Protein AF-A0A1E4HTA5-F1 (afdb_monomer_lite)

Structure (mmCIF, N/CA/C/O backbone):
data_AF-A0A1E4HTA5-F1
#
_entry.id   AF-A0A1E4HTA5-F1
#
loop_
_atom_site.group_PDB
_atom_site.id
_atom_site.type_symbol
_atom_site.label_atom_id
_atom_site.label_alt_id
_atom_site.label_comp_id
_atom_site.label_asym_id
_atom_site.label_entity_id
_atom_site.label_seq_id
_atom_site.pdbx_PDB_ins_code
_atom_site.Cartn_x
_atom_site.Cartn_y
_atom_site.Cartn_z
_atom_site.occupancy
_atom_site.B_iso_or_equiv
_atom_site.auth_seq_id
_atom_site.auth_comp_id
_atom_site.auth_asym_id
_atom_site.auth_atom_id
_atom_site.pdbx_PDB_model_num
ATOM 1 N N . MET A 1 1 ? -15.787 -25.562 -6.825 1.00 80.25 1 MET A N 1
ATOM 2 C CA . MET A 1 1 ? -17.020 -24.921 -6.310 1.00 80.25 1 MET A CA 1
ATOM 3 C C . MET A 1 1 ? -17.584 -24.027 -7.413 1.00 80.25 1 MET A C 1
ATOM 5 O O . MET A 1 1 ? -16.787 -23.612 -8.243 1.00 80.25 1 MET A O 1
ATOM 9 N N . THR A 1 2 ? -18.896 -23.784 -7.500 1.00 85.62 2 THR A N 1
ATOM 10 C CA . THR A 1 2 ? -19.465 -22.960 -8.596 1.00 85.62 2 THR A CA 1
ATOM 11 C C . THR A 1 2 ? -19.424 -21.461 -8.269 1.00 85.62 2 THR A C 1
ATOM 13 O O . THR A 1 2 ? -19.303 -21.096 -7.103 1.00 85.62 2 THR A O 1
ATOM 16 N N . GLU A 1 3 ? -19.557 -20.577 -9.263 1.00 84.88 3 GLU A N 1
ATOM 17 C CA . GLU A 1 3 ? -19.601 -19.114 -9.049 1.00 84.88 3 GLU A CA 1
ATOM 18 C C . GLU A 1 3 ? -20.763 -18.675 -8.139 1.00 84.88 3 GLU A C 1
ATOM 20 O O . GLU A 1 3 ? -20.620 -17.781 -7.299 1.00 84.88 3 GLU A O 1
ATOM 25 N N . GLN A 1 4 ? -21.909 -19.354 -8.248 1.00 85.38 4 GLN A N 1
ATOM 26 C CA . GLN A 1 4 ? -23.064 -19.129 -7.375 1.00 85.38 4 GLN A CA 1
ATOM 27 C C . GLN A 1 4 ? -22.728 -19.449 -5.915 1.00 85.38 4 GLN A C 1
ATOM 29 O O . GLN A 1 4 ? -23.078 -18.685 -5.016 1.00 85.38 4 GLN A O 1
ATOM 34 N N . ASP A 1 5 ? -21.987 -20.536 -5.672 1.00 87.00 5 ASP A N 1
ATOM 35 C CA . ASP A 1 5 ? -21.520 -20.871 -4.327 1.00 87.00 5 ASP A CA 1
ATOM 36 C C . ASP A 1 5 ? -20.570 -19.804 -3.778 1.00 87.00 5 ASP A C 1
ATOM 38 O O . ASP A 1 5 ? -20.654 -19.466 -2.600 1.00 87.00 5 ASP A O 1
ATOM 42 N N . VAL A 1 6 ? -19.659 -19.276 -4.606 1.00 86.56 6 VAL A N 1
ATOM 43 C CA . VAL A 1 6 ? -18.712 -18.221 -4.194 1.00 86.56 6 VAL A CA 1
ATOM 44 C C . VAL A 1 6 ? -19.465 -16.952 -3.794 1.00 86.56 6 VAL A C 1
ATOM 46 O O . VAL A 1 6 ? -19.130 -16.327 -2.789 1.00 86.56 6 VAL A O 1
ATOM 49 N N . THR A 1 7 ? -20.517 -16.608 -4.537 1.00 87.38 7 THR A N 1
ATOM 50 C CA . THR A 1 7 ? -21.375 -15.457 -4.230 1.00 87.38 7 THR A CA 1
ATOM 51 C C . THR A 1 7 ? -22.107 -15.654 -2.904 1.00 87.38 7 THR A C 1
ATOM 53 O O . THR A 1 7 ? -22.028 -14.792 -2.034 1.00 87.38 7 THR A O 1
ATOM 56 N N . ALA A 1 8 ? -22.703 -16.829 -2.681 1.00 87.38 8 ALA A N 1
ATOM 57 C CA . ALA A 1 8 ? -23.347 -17.156 -1.408 1.00 87.38 8 ALA A CA 1
ATOM 58 C C . ALA A 1 8 ? -22.361 -17.136 -0.221 1.00 87.38 8 ALA A C 1
ATOM 60 O O . ALA A 1 8 ? -22.684 -16.632 0.852 1.00 87.38 8 ALA A O 1
ATOM 61 N N . LEU A 1 9 ? -21.133 -17.636 -0.412 1.00 88.75 9 LEU A N 1
ATOM 62 C CA . LEU A 1 9 ? -20.062 -17.544 0.589 1.00 88.75 9 LEU A CA 1
ATOM 63 C C . LEU A 1 9 ? -19.756 -16.095 0.962 1.00 88.75 9 LEU A C 1
ATOM 65 O O . LEU A 1 9 ? -19.517 -15.805 2.133 1.00 88.75 9 LEU A O 1
ATOM 69 N N . ARG A 1 10 ? -19.713 -15.203 -0.031 1.00 88.12 10 ARG A N 1
ATOM 70 C CA . ARG A 1 10 ? -19.429 -13.783 0.180 1.00 88.12 10 ARG A CA 1
ATOM 71 C C . ARG A 1 10 ? -20.502 -13.148 1.057 1.00 88.12 10 ARG A C 1
ATOM 73 O O . ARG A 1 10 ? -20.153 -12.490 2.032 1.00 88.12 10 ARG A O 1
ATOM 80 N N . ASP A 1 11 ? -21.772 -13.419 0.768 1.00 88.44 11 ASP A N 1
ATOM 81 C CA . ASP A 1 11 ? -22.899 -12.917 1.557 1.00 88.44 11 ASP A CA 1
ATOM 82 C C . ASP A 1 11 ? -22.879 -13.465 2.992 1.00 88.44 11 ASP A C 1
ATOM 84 O O . ASP A 1 11 ? -23.054 -12.718 3.955 1.00 88.44 11 ASP A O 1
ATOM 88 N N . GLU A 1 12 ? -22.591 -14.759 3.163 1.00 88.25 12 GLU A N 1
ATOM 89 C CA . GLU A 1 12 ? -22.485 -15.400 4.480 1.00 88.25 12 GLU A CA 1
ATOM 90 C C . GLU A 1 12 ? -21.336 -14.812 5.317 1.00 88.25 12 GLU A C 1
ATOM 92 O O . GLU A 1 12 ? -21.512 -14.534 6.507 1.00 88.25 12 GLU A O 1
ATOM 97 N N . VAL A 1 13 ? -20.168 -14.586 4.707 1.00 89.19 13 VAL A N 1
ATOM 98 C CA . VAL A 1 13 ? -19.000 -13.990 5.375 1.00 89.19 13 VAL A CA 1
ATOM 99 C C . VAL A 1 13 ? -19.239 -12.510 5.683 1.00 89.19 13 VAL A C 1
ATOM 101 O O . VAL A 1 13 ? -18.896 -12.064 6.778 1.00 89.19 13 VAL A O 1
ATOM 104 N N . ALA A 1 14 ? -19.888 -11.762 4.784 1.00 86.38 14 ALA A N 1
ATOM 105 C CA . ALA A 1 14 ? -20.303 -10.377 5.019 1.00 86.38 14 ALA A CA 1
ATOM 106 C C . ALA A 1 14 ? -21.337 -10.268 6.154 1.00 86.38 14 ALA A C 1
ATOM 108 O O . ALA A 1 14 ? -21.294 -9.328 6.946 1.00 86.38 14 ALA A O 1
ATOM 109 N N . ALA A 1 15 ? -22.206 -11.272 6.300 1.00 87.12 15 ALA A N 1
ATOM 110 C CA . ALA A 1 15 ? -23.114 -11.419 7.437 1.00 87.12 15 ALA A CA 1
ATOM 111 C C . ALA A 1 15 ? -22.407 -11.855 8.741 1.00 87.12 15 ALA A C 1
ATOM 113 O O . ALA A 1 15 ? -23.057 -12.016 9.775 1.00 87.12 15 ALA A O 1
ATOM 114 N N . GLY A 1 16 ? -21.084 -12.059 8.718 1.00 86.38 16 GLY A N 1
ATOM 115 C CA . GLY A 1 16 ? -20.283 -12.473 9.871 1.00 86.38 16 GLY A CA 1
ATOM 116 C C . GLY A 1 16 ? -20.374 -13.967 10.196 1.00 86.38 16 GLY A C 1
ATOM 117 O O . GLY A 1 16 ? -19.969 -14.391 11.282 1.00 86.38 16 GLY A O 1
ATOM 118 N N . THR A 1 17 ? -20.900 -14.782 9.279 1.00 88.56 17 THR A N 1
ATOM 119 C CA . THR A 1 17 ? -21.029 -16.229 9.468 1.00 88.56 17 THR A CA 1
ATOM 120 C C . THR A 1 17 ? -19.702 -16.924 9.180 1.00 88.56 17 THR A C 1
ATOM 122 O O . THR A 1 17 ? -19.059 -16.705 8.156 1.00 88.56 17 THR A O 1
ATOM 125 N N . ILE A 1 18 ? -19.283 -17.814 10.083 1.00 87.62 18 ILE A N 1
ATOM 126 C CA . ILE A 1 18 ? -18.067 -18.613 9.898 1.00 87.62 18 ILE A CA 1
ATOM 127 C C . ILE A 1 18 ? -18.400 -19.833 9.038 1.00 87.62 18 ILE A C 1
ATOM 129 O O . ILE A 1 18 ? -18.929 -20.829 9.535 1.00 87.62 18 ILE A O 1
ATOM 133 N N . VAL A 1 19 ? -18.029 -19.782 7.762 1.00 91.00 19 VAL A N 1
ATOM 134 C CA . VAL A 1 19 ? -18.251 -20.878 6.812 1.00 91.00 19 VAL A CA 1
ATOM 135 C C . VAL A 1 19 ? -17.059 -21.839 6.827 1.00 91.00 19 VAL A C 1
ATOM 137 O O . VAL A 1 19 ? -15.899 -21.423 6.758 1.00 91.00 19 VAL A O 1
ATOM 140 N N . THR A 1 20 ? -17.338 -23.142 6.939 1.00 92.88 20 THR A N 1
ATOM 141 C CA . THR A 1 20 ? -16.317 -24.201 6.866 1.00 92.88 20 THR A CA 1
ATOM 142 C C . THR A 1 20 ? -16.305 -24.818 5.474 1.00 92.88 20 THR A C 1
ATOM 144 O O . THR A 1 20 ? -17.347 -25.208 4.956 1.00 92.88 20 THR A O 1
ATOM 147 N N . VAL A 1 21 ? -15.115 -24.946 4.900 1.00 93.88 21 VAL A N 1
ATOM 148 C CA . VAL A 1 21 ? -14.853 -25.588 3.607 1.00 93.88 21 VAL A CA 1
ATOM 149 C C . VAL A 1 21 ? -13.779 -26.654 3.756 1.00 93.88 21 VAL A C 1
ATOM 151 O O . VAL A 1 21 ? -13.093 -26.730 4.777 1.00 93.88 21 VAL A O 1
ATOM 154 N N . TRP A 1 22 ? -13.627 -27.490 2.738 1.00 94.06 22 TRP A N 1
ATOM 155 C CA . TRP A 1 22 ? -12.608 -28.527 2.678 1.00 94.06 22 TRP A CA 1
ATOM 156 C C . TRP A 1 22 ? -11.734 -28.369 1.441 1.00 94.06 22 TRP A C 1
ATOM 158 O O . TRP A 1 22 ? -12.226 -28.018 0.371 1.00 94.06 22 TRP A O 1
ATOM 168 N N . PHE A 1 23 ? -10.450 -28.683 1.591 1.00 93.19 23 PHE A N 1
ATOM 169 C CA . PHE A 1 23 ? -9.485 -28.686 0.499 1.00 93.19 23 PHE A CA 1
ATOM 170 C C . PHE A 1 23 ? -9.689 -29.888 -0.423 1.00 93.19 23 PHE A C 1
ATOM 172 O O . PHE A 1 23 ? -9.843 -31.024 0.042 1.00 93.19 23 PHE A O 1
ATOM 179 N N . THR A 1 24 ? -9.673 -29.651 -1.730 1.00 91.06 24 THR A N 1
ATOM 180 C CA . THR A 1 24 ? -9.706 -30.697 -2.760 1.00 91.06 24 THR A CA 1
ATOM 181 C C . THR A 1 24 ? -8.292 -31.226 -3.040 1.00 91.06 24 THR A C 1
ATOM 183 O O . THR A 1 24 ? -7.330 -30.869 -2.361 1.00 91.06 24 THR A O 1
ATOM 186 N N . SER A 1 25 ? -8.144 -32.132 -4.009 1.00 87.81 25 SER A N 1
ATOM 187 C CA . SER A 1 25 ? -6.826 -32.584 -4.480 1.00 87.81 25 SER A CA 1
ATOM 188 C C . SER A 1 25 ? -6.084 -31.539 -5.309 1.00 87.81 25 SER A C 1
ATOM 190 O O . SER A 1 25 ? -4.887 -31.689 -5.513 1.00 87.81 25 SER A O 1
ATOM 192 N N . ALA A 1 26 ? -6.783 -30.505 -5.787 1.00 86.62 26 ALA A N 1
ATOM 193 C CA . ALA A 1 26 ? -6.168 -29.399 -6.513 1.00 86.62 26 ALA A CA 1
ATOM 194 C C . ALA A 1 26 ? -5.466 -28.404 -5.576 1.00 86.62 26 ALA A C 1
ATOM 196 O O . ALA A 1 26 ? -4.651 -27.620 -6.044 1.00 86.62 26 ALA A O 1
ATOM 197 N N . ALA A 1 27 ? -5.776 -28.441 -4.273 1.00 86.19 27 ALA A N 1
ATOM 198 C CA . ALA A 1 27 ? -5.236 -27.510 -3.295 1.00 86.19 27 ALA A CA 1
ATOM 199 C C . ALA A 1 27 ? -3.727 -27.704 -3.097 1.00 86.19 27 ALA A C 1
ATOM 201 O O . ALA A 1 27 ? -3.272 -28.779 -2.694 1.00 86.19 27 ALA A O 1
ATOM 202 N N . VAL A 1 28 ? -2.952 -26.651 -3.346 1.00 83.75 28 VAL A N 1
ATOM 203 C CA . VAL A 1 28 ? -1.491 -26.692 -3.212 1.00 83.75 28 VAL A CA 1
ATOM 204 C C . VAL A 1 28 ? -1.070 -26.498 -1.750 1.00 83.75 28 VAL A C 1
ATOM 206 O O . VAL A 1 28 ? -1.565 -25.623 -1.047 1.00 83.75 28 VAL A O 1
ATOM 209 N N . GLY A 1 29 ? -0.129 -27.319 -1.270 1.00 81.88 29 GLY A N 1
ATOM 210 C CA . GLY A 1 29 ? 0.496 -27.148 0.051 1.00 81.88 29 GLY A CA 1
ATOM 211 C C . GLY A 1 29 ? -0.333 -27.620 1.255 1.00 81.88 29 GLY A C 1
ATOM 212 O O . GLY A 1 29 ? 0.123 -27.489 2.391 1.00 81.88 29 GLY A O 1
ATOM 213 N N . VAL A 1 30 ? -1.512 -28.212 1.038 1.00 83.94 30 VAL A N 1
ATOM 214 C CA . VAL A 1 30 ? -2.380 -28.741 2.104 1.00 83.94 30 VAL A CA 1
ATOM 215 C C . VAL A 1 30 ? -2.897 -30.147 1.805 1.00 83.94 30 VAL A C 1
ATOM 217 O O . VAL A 1 30 ? -3.123 -30.499 0.649 1.00 83.94 30 VAL A O 1
ATOM 220 N N . PRO A 1 31 ? -3.125 -30.978 2.840 1.00 80.69 31 PRO A N 1
ATOM 221 C CA . PRO A 1 31 ? -3.676 -32.307 2.637 1.00 80.69 31 PRO A CA 1
ATOM 222 C C . PRO A 1 31 ? -5.135 -32.227 2.174 1.00 80.69 31 PRO A C 1
ATOM 224 O O . PRO A 1 31 ? -5.973 -31.565 2.795 1.00 80.69 31 PRO A O 1
ATOM 227 N N . THR A 1 32 ? -5.461 -32.982 1.126 1.00 85.94 32 THR A N 1
ATOM 228 C CA . THR A 1 32 ? -6.835 -33.149 0.641 1.00 85.94 32 THR A CA 1
ATOM 229 C C . THR A 1 32 ? -7.769 -33.611 1.759 1.00 85.94 32 THR A C 1
ATOM 231 O O . THR A 1 32 ? -7.448 -34.497 2.556 1.00 85.94 32 THR A O 1
ATOM 234 N N . GLY A 1 33 ? -8.955 -33.009 1.821 1.00 84.38 33 GLY A N 1
ATOM 235 C CA . GLY A 1 33 ? -9.940 -33.252 2.871 1.00 84.38 33 GLY A CA 1
ATOM 236 C C . GLY A 1 33 ? -9.629 -32.552 4.198 1.00 84.38 33 GLY A C 1
ATOM 237 O O . GLY A 1 33 ? -10.379 -32.738 5.160 1.00 84.38 33 GLY A O 1
ATOM 238 N N . GLY A 1 34 ? -8.567 -31.742 4.275 1.00 87.19 34 GLY A N 1
ATOM 239 C CA . GLY A 1 34 ? -8.367 -30.801 5.374 1.00 87.19 34 GLY A CA 1
ATOM 240 C C . GLY A 1 34 ? -9.481 -29.753 5.389 1.00 87.19 34 GLY A C 1
ATOM 241 O O . GLY A 1 34 ? -9.905 -29.288 4.337 1.00 87.19 34 GLY A O 1
ATOM 242 N N . SER A 1 35 ? -9.990 -29.403 6.569 1.00 91.50 35 SER A N 1
ATOM 243 C CA . SER A 1 35 ? -10.996 -28.344 6.711 1.00 91.50 35 SER A CA 1
ATOM 244 C C . SER A 1 35 ? -10.335 -26.983 6.897 1.00 91.50 35 SER A C 1
ATOM 246 O O . SER A 1 35 ? -9.325 -26.887 7.595 1.00 91.50 35 SER A O 1
ATOM 248 N N . ALA A 1 36 ? -10.951 -25.929 6.382 1.00 92.06 36 ALA A N 1
ATOM 249 C CA . ALA A 1 36 ? -10.567 -24.546 6.613 1.00 92.06 36 ALA A CA 1
ATOM 250 C C . ALA A 1 36 ? -11.799 -23.679 6.877 1.00 92.06 36 ALA A C 1
ATOM 252 O O . ALA A 1 36 ? -12.914 -24.019 6.482 1.00 92.06 36 ALA A O 1
ATOM 253 N N . LYS A 1 37 ? -11.592 -22.562 7.568 1.00 94.50 37 LYS A N 1
ATOM 254 C CA . LYS A 1 37 ? -12.614 -21.531 7.771 1.00 94.50 37 LYS A CA 1
ATOM 255 C C . LYS A 1 37 ? -12.362 -20.386 6.809 1.00 94.50 37 LYS A C 1
ATOM 257 O O . LYS A 1 37 ? -11.215 -19.963 6.690 1.00 94.50 37 LYS A O 1
ATOM 262 N N . ILE A 1 38 ? -13.398 -19.875 6.163 1.00 92.44 38 ILE A N 1
ATOM 263 C CA . ILE A 1 38 ? -13.251 -18.705 5.294 1.00 92.44 38 ILE A CA 1
ATOM 264 C C . ILE A 1 38 ? -13.123 -17.450 6.155 1.00 92.44 38 ILE A C 1
ATOM 266 O O . ILE A 1 38 ? -13.803 -17.308 7.172 1.00 92.44 38 ILE A O 1
ATOM 270 N N . VAL A 1 39 ? -12.195 -16.584 5.762 1.00 91.81 39 VAL A N 1
ATOM 271 C CA . VAL A 1 39 ? -11.889 -15.305 6.410 1.00 91.81 39 VAL A CA 1
ATOM 272 C C . VAL A 1 39 ? -12.398 -14.152 5.552 1.00 91.81 39 VAL A C 1
ATOM 274 O O . VAL A 1 39 ? -13.018 -13.239 6.084 1.00 91.81 39 VAL A O 1
ATOM 277 N N . ALA A 1 40 ? -12.170 -14.216 4.240 1.00 88.56 40 ALA A N 1
ATOM 278 C CA . ALA A 1 40 ? -12.654 -13.240 3.271 1.00 88.56 40 ALA A CA 1
ATOM 279 C C . ALA A 1 40 ? -12.826 -13.897 1.894 1.00 88.56 40 ALA A C 1
ATOM 281 O O . ALA A 1 40 ? -12.196 -14.914 1.596 1.00 88.56 40 ALA A O 1
ATOM 282 N N . VAL A 1 41 ? -13.672 -13.310 1.053 1.00 88.19 41 VAL A N 1
ATOM 283 C CA . VAL A 1 41 ? -13.878 -13.724 -0.340 1.00 88.19 41 VAL A CA 1
ATOM 284 C C . VAL A 1 41 ? -13.558 -12.516 -1.214 1.00 88.19 41 VAL A C 1
ATOM 286 O O . VAL A 1 41 ? -14.177 -11.470 -1.029 1.00 88.19 41 VAL A O 1
ATOM 289 N N . GLY A 1 42 ? -12.579 -12.648 -2.111 1.00 81.56 42 GLY A N 1
ATOM 290 C CA . GLY A 1 42 ? -12.171 -11.595 -3.044 1.00 81.56 42 GLY A CA 1
ATOM 291 C C . GLY A 1 42 ? -13.248 -11.273 -4.082 1.00 81.56 42 GLY A C 1
ATOM 292 O O . GLY A 1 42 ? -14.227 -12.014 -4.240 1.00 81.56 42 GLY A O 1
ATOM 293 N N . ASP A 1 43 ? -13.091 -10.138 -4.760 1.00 69.31 43 ASP A N 1
ATOM 294 C CA . ASP A 1 43 ? -13.977 -9.726 -5.849 1.00 69.31 43 ASP A CA 1
ATOM 295 C C . ASP A 1 43 ? -13.568 -10.399 -7.168 1.00 69.31 43 ASP A C 1
ATOM 297 O O . ASP A 1 43 ? -12.386 -10.621 -7.426 1.00 69.31 43 ASP A O 1
ATOM 301 N N . VAL A 1 44 ? -14.551 -10.702 -8.014 1.00 63.88 44 VAL A N 1
ATOM 302 C CA . VAL A 1 44 ? -14.353 -11.381 -9.305 1.00 63.88 44 VAL A CA 1
ATOM 303 C C . VAL A 1 44 ? -13.460 -10.543 -10.231 1.00 63.88 44 VAL A C 1
ATOM 305 O O . VAL A 1 44 ? -12.699 -11.093 -11.024 1.00 63.88 44 VAL A O 1
ATOM 308 N N . ALA A 1 45 ? -13.491 -9.211 -10.100 1.00 66.75 45 ALA A N 1
ATOM 309 C CA . ALA A 1 45 ? -12.674 -8.307 -10.911 1.00 66.75 45 ALA A CA 1
ATOM 310 C C . ALA A 1 45 ? -11.156 -8.420 -10.648 1.00 66.75 45 ALA A C 1
ATOM 312 O O . ALA A 1 45 ? -10.363 -8.156 -11.551 1.00 66.75 45 ALA A O 1
ATOM 313 N N . GLU A 1 46 ? -10.745 -8.821 -9.440 1.00 62.91 46 GLU A N 1
ATOM 314 C CA . GLU A 1 46 ? -9.332 -8.967 -9.037 1.00 62.91 46 GLU A CA 1
ATOM 315 C C . GLU A 1 46 ? -8.829 -10.421 -9.156 1.00 62.91 46 GLU A C 1
ATOM 317 O O . GLU A 1 46 ? -7.649 -10.704 -8.935 1.00 62.91 46 GLU A O 1
ATOM 322 N N . GLY A 1 47 ? -9.716 -11.337 -9.558 1.00 67.00 47 GLY A N 1
ATOM 323 C CA . GLY A 1 47 ? -9.486 -12.775 -9.635 1.00 67.00 47 GLY A CA 1
ATOM 324 C C . GLY A 1 47 ? -10.188 -13.533 -8.507 1.00 67.00 47 GLY A C 1
ATOM 325 O O . GLY A 1 47 ? -10.291 -13.063 -7.374 1.00 67.00 47 GLY A O 1
ATOM 326 N N . ASP A 1 48 ? -10.668 -14.739 -8.813 1.00 76.75 48 ASP A N 1
ATOM 327 C CA . ASP A 1 48 ? -11.429 -15.560 -7.870 1.00 76.75 48 ASP A CA 1
ATOM 328 C C . ASP A 1 48 ? -10.527 -16.149 -6.774 1.00 76.75 48 ASP A C 1
ATOM 330 O O . ASP A 1 48 ? -10.098 -17.304 -6.835 1.00 76.75 48 ASP A O 1
ATOM 334 N N . PHE A 1 49 ? -10.233 -15.356 -5.745 1.00 88.00 49 PHE A N 1
ATOM 335 C CA . PHE A 1 49 ? -9.441 -15.781 -4.596 1.00 88.00 49 PHE A CA 1
ATOM 336 C C . PHE A 1 49 ? -10.271 -15.770 -3.315 1.00 88.00 49 PHE A C 1
ATOM 338 O O . PHE A 1 49 ? -10.929 -14.796 -2.954 1.00 88.00 49 PHE A O 1
ATOM 345 N N . ILE A 1 50 ? -10.210 -16.879 -2.587 1.00 90.62 50 ILE A N 1
ATOM 346 C CA . ILE A 1 50 ? -10.884 -17.085 -1.312 1.00 90.62 50 ILE A CA 1
ATOM 347 C C . ILE A 1 50 ? -9.814 -17.177 -0.237 1.00 90.62 50 ILE A C 1
ATOM 349 O O . ILE A 1 50 ? -8.947 -18.053 -0.254 1.00 90.62 50 ILE A O 1
ATOM 353 N N . GLN A 1 51 ? -9.892 -16.270 0.725 1.00 92.88 51 GLN A N 1
ATOM 354 C CA . GLN A 1 51 ? -8.989 -16.234 1.851 1.00 92.88 51 GLN A CA 1
ATOM 355 C C . GLN A 1 51 ? -9.503 -17.182 2.942 1.00 92.88 51 GLN A C 1
ATOM 357 O O . GLN A 1 51 ? -10.587 -16.994 3.500 1.00 92.88 51 GLN A O 1
ATOM 362 N N . VAL A 1 52 ? -8.721 -18.208 3.270 1.00 93.81 52 VAL A N 1
ATOM 363 C CA . VAL A 1 52 ? -9.091 -19.261 4.221 1.00 93.81 52 VAL A CA 1
ATOM 364 C C . VAL A 1 52 ? -8.039 -19.457 5.302 1.00 93.81 52 VAL A C 1
ATOM 366 O O . VAL A 1 52 ? -6.855 -19.192 5.123 1.00 93.81 52 VAL A O 1
ATOM 369 N N . ARG A 1 53 ? -8.473 -19.986 6.440 1.00 93.75 53 ARG A N 1
ATOM 370 C CA . ARG A 1 53 ? -7.630 -20.373 7.564 1.00 93.75 53 ARG A CA 1
ATOM 371 C C . ARG A 1 53 ? -7.736 -21.883 7.793 1.00 93.75 53 ARG A C 1
ATOM 373 O O . ARG A 1 53 ? -8.782 -22.340 8.275 1.00 93.75 53 ARG A O 1
ATOM 380 N N . PRO A 1 54 ? -6.695 -22.667 7.468 1.00 92.50 54 PRO A N 1
ATOM 381 C CA . PRO A 1 54 ? -6.678 -24.110 7.689 1.00 92.50 54 PRO A CA 1
ATOM 382 C C . PRO A 1 54 ? -6.886 -24.492 9.154 1.00 92.50 54 PRO A C 1
ATOM 384 O O . PRO A 1 54 ? -6.396 -23.834 10.074 1.00 92.50 54 PRO A O 1
ATOM 387 N N . ALA A 1 55 ? -7.569 -25.609 9.388 1.00 86.75 55 ALA A N 1
ATOM 388 C CA . ALA A 1 55 ? -7.673 -26.190 10.718 1.00 86.75 55 ALA A CA 1
ATOM 389 C C . ALA A 1 55 ? -6.287 -26.633 11.213 1.00 86.75 55 ALA A C 1
ATOM 391 O O . ALA A 1 55 ? -5.582 -27.376 10.537 1.00 86.75 55 ALA A O 1
ATOM 392 N N . GLY A 1 56 ? -5.908 -26.173 12.406 1.00 82.81 56 GLY A N 1
ATOM 393 C CA . GLY A 1 56 ? -4.587 -26.428 12.988 1.00 82.81 56 GLY A CA 1
ATOM 394 C C . GLY A 1 56 ? -3.552 -25.335 12.713 1.00 82.81 56 GLY A C 1
ATOM 395 O O . GLY A 1 56 ? -2.535 -25.319 13.399 1.00 82.81 56 GLY A O 1
ATOM 396 N N . SER A 1 57 ? -3.831 -24.380 11.815 1.00 81.38 57 SER A N 1
ATOM 397 C CA . SER A 1 57 ? -2.988 -23.198 11.614 1.00 81.38 57 SER A CA 1
ATOM 398 C C . SER A 1 57 ? -3.695 -21.899 12.017 1.00 81.38 57 SER A C 1
ATOM 400 O O . SER A 1 57 ? -4.927 -21.773 12.038 1.00 81.38 57 SER A O 1
ATOM 402 N N . ARG A 1 58 ? -2.892 -20.908 12.414 1.00 83.00 58 ARG A N 1
ATOM 403 C CA . ARG A 1 58 ? -3.354 -19.523 12.554 1.00 83.00 58 ARG A CA 1
ATOM 404 C C . ARG A 1 58 ? -3.147 -18.703 11.290 1.00 83.00 58 ARG A C 1
ATOM 406 O O . ARG A 1 58 ? -3.713 -17.617 11.222 1.00 83.00 58 ARG A O 1
ATOM 413 N N . ASP A 1 59 ? -2.408 -19.250 10.339 1.00 89.19 59 ASP A N 1
ATOM 414 C CA . ASP A 1 59 ? -2.031 -18.565 9.122 1.00 89.19 59 ASP A CA 1
ATOM 415 C C . ASP A 1 59 ? -3.186 -18.565 8.137 1.00 89.19 59 ASP A C 1
ATOM 417 O O . ASP A 1 59 ? -3.979 -19.512 8.049 1.00 89.19 59 ASP A O 1
ATOM 421 N N . THR A 1 60 ? -3.276 -17.459 7.420 1.00 91.12 60 THR A N 1
ATOM 422 C CA . THR A 1 60 ? -4.288 -17.253 6.405 1.00 91.12 60 THR A CA 1
ATOM 423 C C . THR A 1 60 ? -3.675 -17.502 5.035 1.00 91.12 60 THR A C 1
ATOM 425 O O . THR A 1 60 ? -2.551 -17.084 4.775 1.00 91.12 60 THR A O 1
ATOM 428 N N . MET A 1 61 ? -4.413 -18.183 4.165 1.00 90.69 61 MET A N 1
ATOM 429 C CA . MET A 1 61 ? -3.975 -18.567 2.826 1.00 90.69 61 MET A CA 1
ATOM 430 C C . MET A 1 61 ? -5.008 -18.153 1.788 1.00 90.69 61 MET A C 1
ATOM 432 O O . MET A 1 61 ? -6.186 -18.009 2.109 1.00 90.69 61 MET A O 1
ATOM 436 N N . PHE A 1 62 ? -4.562 -17.998 0.548 1.00 92.12 62 PHE A N 1
ATOM 437 C CA . PHE A 1 62 ? -5.421 -17.723 -0.595 1.00 92.12 62 PHE A CA 1
ATOM 438 C C . PHE A 1 62 ? -5.589 -18.999 -1.411 1.00 92.12 62 PHE A C 1
ATOM 440 O O . PHE A 1 62 ? -4.605 -19.666 -1.724 1.00 92.12 62 PHE A O 1
ATOM 447 N N . CYS A 1 63 ? -6.832 -19.338 -1.726 1.00 90.50 63 CYS A N 1
ATOM 448 C CA . CYS A 1 63 ? -7.182 -20.500 -2.531 1.00 90.50 63 CYS A CA 1
ATOM 449 C C . CYS A 1 63 ? -8.179 -20.096 -3.610 1.00 90.50 63 CYS A C 1
ATOM 451 O O . CYS A 1 63 ? -9.030 -19.237 -3.388 1.00 90.50 63 CYS A O 1
ATOM 453 N N . SER A 1 64 ? -8.117 -20.751 -4.757 1.00 91.00 64 SER A N 1
ATOM 454 C CA . SER A 1 64 ? -9.117 -20.598 -5.812 1.00 91.00 64 SER A CA 1
ATOM 455 C C . SER A 1 64 ? -10.381 -21.434 -5.523 1.00 91.00 64 SER A C 1
ATOM 457 O O . SER A 1 64 ? -10.330 -22.413 -4.766 1.00 91.00 64 SER A O 1
ATOM 459 N N . PRO A 1 65 ? -11.532 -21.135 -6.156 1.00 90.44 65 PRO A N 1
ATOM 460 C CA . PRO A 1 65 ? -12.762 -21.921 -6.022 1.00 90.44 65 PRO A CA 1
ATOM 461 C C . PRO A 1 65 ? -12.626 -23.405 -6.391 1.00 90.44 65 PRO A C 1
ATOM 463 O O . PRO A 1 65 ? -13.433 -24.226 -5.944 1.00 90.44 65 PRO A O 1
ATOM 466 N N . ASN A 1 66 ? -11.632 -23.774 -7.205 1.00 90.31 66 ASN A N 1
ATOM 467 C CA . ASN A 1 66 ? -11.382 -25.163 -7.613 1.00 90.31 66 ASN A CA 1
ATOM 468 C C . ASN A 1 66 ? -10.623 -25.972 -6.548 1.00 90.31 66 ASN A C 1
ATOM 470 O O . ASN A 1 66 ? -10.722 -27.201 -6.494 1.00 90.31 66 ASN A O 1
ATOM 474 N N . GLU A 1 67 ? -9.922 -25.290 -5.647 1.00 90.31 67 GLU A N 1
ATOM 475 C CA . GLU A 1 67 ? -9.187 -25.901 -4.538 1.00 90.31 67 GLU A CA 1
ATOM 476 C C . GLU A 1 67 ? -10.078 -26.177 -3.320 1.00 90.31 67 GLU A C 1
ATOM 478 O O . GLU A 1 67 ? -9.658 -26.856 -2.381 1.00 90.31 67 GLU A O 1
ATOM 483 N N . LEU A 1 68 ? -11.321 -25.684 -3.334 1.00 91.56 68 LEU A N 1
ATOM 484 C CA . LEU A 1 68 ? -12.244 -25.743 -2.208 1.00 91.56 68 LEU A CA 1
ATOM 485 C C . LEU A 1 68 ? -13.567 -26.429 -2.561 1.00 91.56 68 LEU A C 1
ATOM 487 O O . LEU A 1 68 ? -14.074 -26.383 -3.685 1.00 91.56 68 LEU A O 1
ATOM 491 N N . THR A 1 69 ? -14.163 -27.054 -1.551 1.00 90.50 69 THR A N 1
ATOM 492 C CA . THR A 1 69 ? -15.511 -27.616 -1.621 1.00 90.50 69 THR A CA 1
ATOM 493 C C . THR A 1 69 ? -16.277 -27.418 -0.314 1.00 90.50 69 THR A C 1
ATOM 495 O O . THR A 1 69 ? -15.699 -27.425 0.776 1.00 90.50 69 THR A O 1
ATOM 498 N N . ARG A 1 70 ? -17.600 -27.258 -0.424 1.00 87.81 70 ARG A N 1
ATOM 499 C CA . ARG A 1 70 ? -18.545 -27.192 0.705 1.00 87.81 70 ARG A CA 1
ATOM 500 C C . ARG A 1 70 ? -18.893 -28.564 1.275 1.00 87.81 70 ARG A C 1
ATOM 502 O O . ARG A 1 70 ? -19.405 -28.656 2.382 1.00 87.81 70 ARG A O 1
ATOM 509 N N . THR A 1 71 ? -18.628 -29.640 0.544 1.00 85.00 71 THR A N 1
ATOM 510 C CA . THR A 1 71 ? -18.877 -31.008 1.008 1.00 85.00 71 THR A CA 1
ATOM 511 C C . THR A 1 71 ? -17.559 -31.679 1.328 1.00 85.00 71 THR A C 1
ATOM 513 O O . THR A 1 71 ? -16.670 -31.706 0.480 1.00 85.00 71 THR A O 1
ATOM 516 N N . ARG A 1 72 ? -17.431 -32.266 2.522 1.00 80.62 72 ARG A N 1
ATOM 517 C CA . ARG A 1 72 ? -16.226 -33.006 2.911 1.00 80.62 72 ARG A CA 1
ATOM 518 C C . ARG A 1 72 ? -15.884 -34.070 1.850 1.00 80.62 72 ARG A C 1
ATOM 520 O O . ARG A 1 72 ? -16.675 -34.997 1.676 1.00 80.62 72 ARG A O 1
ATOM 527 N N . PRO A 1 73 ? -14.710 -33.995 1.195 1.00 74.38 73 PRO A N 1
ATOM 528 C CA . PRO A 1 73 ? -14.262 -35.028 0.272 1.00 74.38 73 PRO A CA 1
ATOM 529 C C . PRO A 1 73 ? -14.177 -36.383 0.976 1.00 74.38 73 PRO A C 1
ATOM 531 O O . PRO A 1 73 ? -13.709 -36.469 2.118 1.00 74.38 73 PRO A O 1
ATOM 534 N N . ALA A 1 74 ? -14.608 -37.449 0.300 1.00 65.12 74 ALA A N 1
ATOM 535 C CA . ALA A 1 74 ? -14.474 -38.804 0.818 1.00 65.12 74 ALA A CA 1
ATOM 536 C C . ALA A 1 74 ? -12.986 -39.124 1.039 1.00 65.12 74 ALA A C 1
ATOM 538 O O . ALA A 1 74 ? -12.188 -39.133 0.101 1.00 65.12 74 ALA A O 1
ATOM 539 N N . ARG A 1 75 ? -12.591 -39.380 2.291 1.00 58.69 75 ARG A N 1
ATOM 540 C CA . ARG A 1 75 ? -11.243 -39.876 2.591 1.00 58.69 75 ARG A CA 1
ATOM 541 C C . ARG A 1 75 ? -11.172 -41.327 2.128 1.00 58.69 75 ARG A C 1
ATOM 543 O O . ARG A 1 75 ? -11.955 -42.147 2.605 1.00 58.69 75 ARG A O 1
ATOM 550 N N . LYS A 1 76 ? -10.207 -41.670 1.269 1.00 53.56 76 LYS A N 1
ATOM 551 C CA . LYS A 1 76 ? -9.776 -43.071 1.167 1.00 53.56 76 LYS A CA 1
ATOM 552 C C . LYS A 1 76 ? -9.306 -43.501 2.565 1.00 53.56 76 LYS A C 1
ATOM 554 O O . LYS A 1 76 ? -8.515 -42.769 3.169 1.00 53.56 76 LYS A O 1
ATOM 559 N N . PRO A 1 77 ? -9.815 -44.613 3.121 1.00 44.72 77 PRO A N 1
ATOM 560 C CA . PRO A 1 77 ? -9.403 -45.058 4.441 1.00 44.72 77 PRO A CA 1
ATOM 561 C C . PRO A 1 77 ? -7.901 -45.351 4.422 1.00 44.72 77 PRO A C 1
ATOM 563 O O . PRO A 1 77 ? -7.420 -46.128 3.600 1.00 44.72 77 PRO A O 1
ATOM 566 N N . ALA A 1 78 ? -7.156 -44.705 5.321 1.00 50.00 78 ALA A N 1
ATOM 567 C CA . ALA A 1 78 ? -5.796 -45.126 5.620 1.00 50.00 78 ALA A CA 1
ATOM 568 C C . ALA A 1 78 ? -5.861 -46.556 6.187 1.00 50.00 78 ALA A C 1
ATOM 570 O O . ALA A 1 78 ? -6.760 -46.828 6.993 1.00 50.00 78 ALA A O 1
ATOM 571 N N . PRO A 1 79 ? -4.956 -47.473 5.797 1.00 44.94 79 PRO A N 1
ATOM 572 C CA . PRO A 1 79 ? -4.946 -48.811 6.358 1.00 44.94 79 PRO A CA 1
ATOM 573 C C . PRO A 1 79 ? -4.718 -48.698 7.865 1.00 44.94 79 PRO A C 1
ATOM 575 O O . PRO A 1 79 ? -3.688 -48.215 8.338 1.00 44.94 79 PRO A O 1
ATOM 578 N N . SER A 1 80 ? -5.737 -49.102 8.619 1.00 45.62 80 SER A N 1
ATOM 579 C CA . SER A 1 80 ? -5.658 -49.278 10.059 1.00 45.62 80 SER A CA 1
ATOM 580 C C . SER A 1 80 ? -4.495 -50.218 10.351 1.00 45.62 80 SER A C 1
ATOM 582 O O . SER A 1 80 ? -4.489 -51.365 9.905 1.00 45.62 80 SER A O 1
ATOM 584 N N . ARG A 1 81 ? -3.501 -49.727 11.096 1.00 55.12 81 ARG A N 1
ATOM 585 C CA . ARG A 1 81 ? -2.445 -50.548 11.688 1.00 55.12 81 ARG A CA 1
ATOM 586 C C . ARG A 1 81 ? -3.096 -51.401 12.776 1.00 55.12 81 ARG A C 1
ATOM 588 O O . ARG A 1 81 ? -3.053 -51.068 13.959 1.00 55.12 81 ARG A O 1
ATOM 595 N N . GLN A 1 82 ? -3.771 -52.465 12.349 1.00 46.12 82 GLN A N 1
ATOM 596 C CA . GLN A 1 82 ? -4.309 -53.478 13.235 1.00 46.12 82 GLN A CA 1
ATOM 597 C C . GLN A 1 82 ? -3.140 -54.208 13.890 1.00 46.12 82 GLN A C 1
ATOM 599 O O . GLN A 1 82 ? -2.255 -54.773 13.253 1.00 46.12 82 GLN A O 1
ATOM 604 N N . ARG A 1 83 ? -3.142 -54.119 15.211 1.00 46.00 83 ARG A N 1
ATOM 605 C CA . ARG A 1 83 ? -2.293 -54.836 16.151 1.00 46.00 83 ARG A CA 1
ATOM 606 C C . ARG A 1 83 ? -2.625 -56.337 16.052 1.00 46.00 83 ARG A C 1
ATOM 608 O O . ARG A 1 83 ? -3.783 -56.675 16.297 1.00 46.00 83 ARG A O 1
ATOM 615 N N . PRO A 1 84 ? -1.685 -57.233 15.700 1.00 39.53 84 PRO A N 1
ATOM 616 C CA . PRO A 1 84 ? -2.012 -58.644 15.534 1.00 39.53 84 PRO A CA 1
ATOM 617 C C . PRO A 1 84 ? -2.053 -59.358 16.895 1.00 39.53 84 PRO A C 1
ATOM 619 O O . PRO A 1 84 ? -1.181 -59.156 17.742 1.00 39.53 84 PRO A O 1
ATOM 622 N N . LYS A 1 85 ? -3.074 -60.199 17.102 1.00 32.50 85 LYS A N 1
ATOM 623 C CA . LYS A 1 85 ? -3.076 -61.288 18.096 1.00 32.50 85 LYS A CA 1
ATOM 624 C C . LYS A 1 85 ? -2.969 -62.616 17.319 1.00 32.50 85 LYS A C 1
ATOM 626 O O . LYS A 1 85 ? -3.466 -62.672 16.197 1.00 32.50 85 LYS A O 1
ATOM 631 N N . PRO A 1 86 ? -2.292 -63.638 17.867 1.00 50.00 86 PRO A N 1
ATOM 632 C CA . PRO A 1 86 ? -1.595 -64.658 17.092 1.00 50.00 86 PRO A CA 1
ATOM 633 C C . PRO A 1 86 ? -2.469 -65.874 16.798 1.00 50.00 86 PRO A C 1
ATOM 635 O O . PRO A 1 86 ? -3.276 -66.273 17.639 1.00 50.00 86 PRO A O 1
ATOM 638 N N . THR A 1 87 ? -2.222 -66.540 15.671 1.00 34.75 87 THR A N 1
ATOM 639 C CA . THR A 1 87 ? -2.431 -67.989 15.552 1.00 34.75 87 THR A CA 1
ATOM 640 C C . THR A 1 87 ? -1.436 -68.577 14.546 1.00 34.75 87 THR A C 1
ATOM 642 O O . THR A 1 87 ? -1.244 -68.034 13.463 1.00 34.75 87 THR A O 1
ATOM 645 N N . ALA A 1 88 ? -0.774 -69.637 15.011 1.00 37.09 88 ALA A N 1
ATOM 646 C CA . ALA A 1 88 ? 0.066 -70.633 14.340 1.00 37.09 88 ALA A CA 1
ATOM 647 C C . ALA A 1 88 ? -0.603 -71.237 13.079 1.00 37.09 88 ALA A C 1
ATOM 649 O O . ALA A 1 88 ? -1.822 -71.153 12.972 1.00 37.09 88 ALA A O 1
ATOM 650 N N . ALA A 1 89 ? 0.051 -71.904 12.125 1.00 36.66 89 ALA A N 1
ATOM 651 C CA . ALA A 1 89 ? 1.429 -72.338 11.878 1.00 36.66 89 ALA A CA 1
ATOM 652 C C . ALA A 1 89 ? 1.533 -72.744 10.384 1.00 36.66 89 ALA A C 1
ATOM 654 O O . ALA A 1 89 ? 0.500 -72.959 9.753 1.00 36.66 89 ALA A O 1
ATOM 655 N N . ASP A 1 90 ? 2.782 -72.825 9.910 1.00 31.16 90 ASP A N 1
ATOM 656 C CA . ASP A 1 90 ? 3.344 -73.596 8.783 1.00 31.16 90 ASP A CA 1
ATOM 657 C C . ASP A 1 90 ? 2.604 -73.675 7.436 1.00 31.16 90 ASP A C 1
ATOM 659 O O . ASP A 1 90 ? 1.514 -74.222 7.321 1.00 31.16 90 ASP A O 1
ATOM 663 N N . ASP A 1 91 ? 3.247 -73.214 6.360 1.00 32.25 91 ASP A N 1
ATOM 664 C CA . ASP A 1 91 ? 4.277 -74.018 5.680 1.00 32.25 91 ASP A CA 1
ATOM 665 C C . ASP A 1 91 ? 5.082 -73.109 4.727 1.00 32.25 91 ASP A C 1
ATOM 667 O O . ASP A 1 91 ? 4.531 -72.223 4.066 1.00 32.25 91 ASP A O 1
ATOM 671 N N . ALA A 1 92 ? 6.401 -73.281 4.711 1.00 36.47 92 ALA A N 1
ATOM 672 C CA . ALA A 1 92 ? 7.325 -72.631 3.784 1.00 36.47 92 ALA A CA 1
ATOM 673 C C . ALA A 1 92 ? 7.607 -73.588 2.608 1.00 36.47 92 ALA A C 1
ATOM 675 O O . ALA A 1 92 ? 7.457 -74.796 2.742 1.00 36.47 92 ALA A O 1
ATOM 676 N N . PRO A 1 93 ? 8.116 -73.094 1.471 1.00 38.53 93 PRO A N 1
ATOM 677 C CA . PRO A 1 93 ? 9.569 -73.102 1.380 1.00 38.53 93 PRO A CA 1
ATOM 678 C C . PRO A 1 93 ? 10.159 -71.832 0.772 1.00 38.53 93 PRO A C 1
ATOM 680 O O . PRO A 1 93 ? 9.545 -71.101 -0.005 1.00 38.53 93 PRO A O 1
ATOM 683 N N . ALA A 1 94 ? 11.397 -71.609 1.190 1.00 32.38 94 ALA A N 1
ATOM 684 C CA . ALA A 1 94 ? 12.281 -70.525 0.829 1.00 32.38 94 ALA A CA 1
ATOM 685 C C . ALA A 1 94 ? 12.934 -70.708 -0.551 1.00 32.38 94 ALA A C 1
ATOM 687 O O . ALA A 1 94 ? 13.244 -71.823 -0.965 1.00 32.38 94 ALA A O 1
ATOM 688 N N . ALA A 1 95 ? 13.210 -69.570 -1.184 1.00 36.25 95 ALA A N 1
ATOM 689 C CA . ALA A 1 95 ? 14.427 -69.251 -1.934 1.00 36.25 95 ALA A CA 1
ATOM 690 C C . ALA A 1 95 ? 14.544 -67.708 -1.832 1.00 36.25 95 ALA A C 1
ATOM 692 O O . ALA A 1 95 ? 13.587 -67.014 -2.176 1.00 36.25 95 ALA A O 1
ATOM 693 N N . GLU A 1 96 ? 15.492 -67.101 -1.096 1.00 34.12 96 GLU A N 1
ATOM 694 C CA . GLU A 1 96 ? 16.928 -66.921 -1.435 1.00 34.12 96 GLU A CA 1
ATOM 695 C C . GLU A 1 96 ? 17.076 -66.482 -2.901 1.00 34.12 96 GLU A C 1
ATOM 69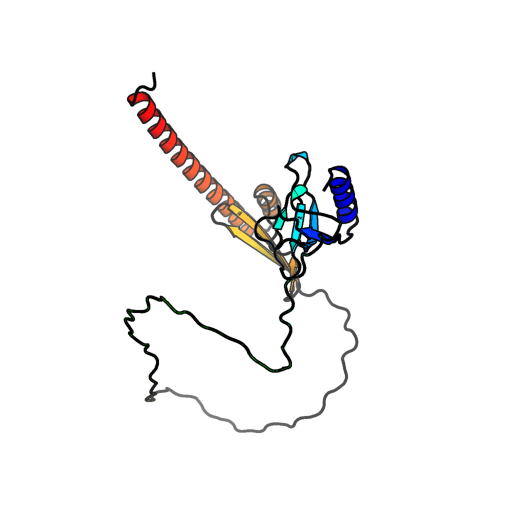7 O O . GLU A 1 96 ? 16.547 -67.134 -3.788 1.00 34.12 96 GLU A O 1
ATOM 702 N N . GLU A 1 97 ? 17.707 -65.385 -3.307 1.00 34.28 97 GLU A N 1
ATOM 703 C CA . GLU A 1 97 ? 18.750 -64.482 -2.800 1.00 34.28 97 GLU A CA 1
ATOM 704 C C . GLU A 1 97 ? 18.722 -63.316 -3.843 1.00 34.28 97 GLU A C 1
ATOM 706 O O . GLU A 1 97 ? 18.289 -63.520 -4.973 1.00 34.28 97 GLU A O 1
ATOM 711 N N . GLU A 1 98 ? 18.980 -62.036 -3.592 1.00 37.72 98 GLU A N 1
ATOM 712 C CA . GLU A 1 98 ? 20.280 -61.454 -3.277 1.00 37.72 98 GLU A CA 1
ATOM 713 C C . GLU A 1 98 ? 20.091 -59.995 -2.827 1.00 37.72 98 GLU A C 1
ATOM 715 O O . GLU A 1 98 ? 19.395 -59.185 -3.447 1.00 37.72 98 GLU A O 1
ATOM 720 N N . ALA A 1 99 ? 20.776 -59.654 -1.741 1.00 35.59 99 ALA A N 1
ATOM 721 C CA . ALA A 1 99 ? 21.146 -58.288 -1.410 1.00 35.59 99 ALA A CA 1
ATOM 722 C C . ALA A 1 99 ? 22.352 -57.855 -2.265 1.00 35.59 99 ALA A C 1
ATOM 724 O O . ALA A 1 99 ? 23.122 -58.692 -2.729 1.00 35.59 99 ALA A O 1
ATOM 725 N N . PRO A 1 100 ? 22.657 -56.550 -2.292 1.00 41.41 100 PRO A N 1
ATOM 726 C CA . PRO A 1 100 ? 23.980 -56.214 -1.788 1.00 41.41 100 PRO A CA 1
ATOM 727 C C . PRO A 1 100 ? 23.899 -55.191 -0.658 1.00 41.41 100 PRO A C 1
ATOM 729 O O . PRO A 1 100 ? 23.491 -54.041 -0.812 1.00 41.41 100 PRO A O 1
ATOM 732 N N . VAL A 1 101 ? 24.358 -55.642 0.506 1.00 34.00 101 VAL A N 1
ATOM 733 C CA . VAL A 1 101 ? 24.908 -54.803 1.567 1.00 34.00 101 VAL A CA 1
ATOM 734 C C . VAL A 1 101 ? 26.424 -54.720 1.394 1.00 34.00 101 VAL A C 1
ATOM 736 O O . VAL A 1 101 ? 27.054 -55.721 1.062 1.00 34.00 101 VAL A O 1
ATOM 739 N N . ARG A 1 102 ? 26.971 -53.552 1.761 1.00 36.34 102 ARG A N 1
ATOM 740 C CA . ARG A 1 102 ? 28.380 -53.147 2.002 1.00 36.34 102 ARG A CA 1
ATOM 741 C C . ARG A 1 102 ? 28.770 -52.024 1.027 1.00 36.34 102 ARG A C 1
ATOM 743 O O . ARG A 1 102 ? 28.649 -52.171 -0.172 1.00 36.34 102 ARG A O 1
ATOM 750 N N . SER A 1 103 ? 29.182 -50.844 1.477 1.00 39.91 103 SER A N 1
ATOM 751 C CA . SER A 1 103 ? 30.077 -50.617 2.608 1.00 39.91 103 SER A CA 1
ATOM 752 C C . SER A 1 103 ? 29.718 -49.387 3.433 1.00 39.91 103 SER A C 1
ATOM 754 O O . SER A 1 103 ? 29.531 -48.281 2.936 1.00 39.91 103 SER A O 1
ATOM 756 N N . ARG A 1 104 ? 29.713 -49.633 4.743 1.00 33.53 104 ARG A N 1
ATOM 757 C CA . ARG A 1 104 ? 29.821 -48.661 5.824 1.00 33.53 104 ARG A CA 1
ATOM 758 C C . ARG A 1 104 ? 31.124 -47.869 5.679 1.00 33.53 104 ARG A C 1
ATOM 760 O O . ARG A 1 104 ? 32.186 -48.474 5.545 1.00 33.53 104 ARG A O 1
ATOM 767 N N . ARG A 1 105 ? 31.066 -46.557 5.898 1.00 34.97 105 ARG A N 1
ATOM 768 C CA . ARG A 1 105 ? 32.129 -45.864 6.631 1.00 34.97 105 ARG A CA 1
ATOM 769 C C . ARG A 1 105 ? 31.498 -45.105 7.785 1.00 34.97 105 ARG A C 1
ATOM 771 O O . ARG A 1 105 ? 30.746 -44.159 7.590 1.00 34.97 105 ARG A O 1
ATOM 778 N N . ALA A 1 106 ? 31.787 -45.606 8.976 1.00 35.44 106 ALA A N 1
ATOM 779 C CA . ALA A 1 106 ? 31.554 -44.939 10.236 1.00 35.44 106 ALA A CA 1
ATOM 780 C C . ALA A 1 106 ? 32.545 -43.778 10.399 1.00 35.44 106 ALA A C 1
ATOM 782 O O . ALA A 1 106 ? 33.726 -43.922 10.079 1.00 35.44 106 ALA A O 1
ATOM 783 N N . ALA A 1 107 ? 32.065 -42.671 10.949 1.00 34.53 107 ALA A N 1
ATOM 784 C CA . ALA A 1 107 ? 32.779 -41.913 11.965 1.00 34.53 107 ALA A CA 1
ATOM 785 C C . ALA A 1 107 ? 31.716 -41.259 12.856 1.00 34.53 107 ALA A C 1
ATOM 787 O O . ALA A 1 107 ? 30.871 -40.496 12.394 1.00 34.53 107 ALA A O 1
ATOM 788 N N . GLU A 1 108 ? 31.723 -41.705 14.102 1.00 42.53 108 GLU A N 1
ATOM 789 C CA . GLU A 1 108 ? 30.798 -41.419 15.194 1.00 42.53 108 GLU A CA 1
ATOM 790 C C . GLU A 1 108 ? 31.160 -40.093 15.922 1.00 42.53 108 GLU A C 1
ATOM 792 O O . GLU A 1 108 ? 32.069 -39.386 15.481 1.00 42.53 108 GLU A O 1
ATOM 797 N N . PRO A 1 109 ? 30.415 -39.694 16.974 1.00 45.03 109 PRO A N 1
ATOM 798 C CA . PRO A 1 109 ? 30.098 -38.312 17.316 1.00 45.03 109 PRO A CA 1
ATOM 799 C C . PRO A 1 109 ? 31.067 -37.710 18.342 1.00 45.03 109 PRO A C 1
ATOM 801 O O . PRO A 1 109 ? 31.876 -38.400 18.959 1.00 45.03 109 PRO A O 1
ATOM 804 N N . SER A 1 110 ? 30.945 -36.409 18.607 1.00 34.38 110 SER A N 1
ATOM 805 C CA . SER A 1 110 ? 31.556 -35.802 19.793 1.00 34.38 110 SER A CA 1
ATOM 806 C C . SER A 1 110 ? 30.657 -34.736 20.411 1.00 34.38 110 SER A C 1
ATOM 808 O O . SER A 1 110 ? 30.394 -33.687 19.833 1.00 34.38 110 SER A O 1
ATOM 810 N N . ALA A 1 111 ? 30.215 -35.044 21.623 1.00 38.78 111 ALA A N 1
ATOM 811 C CA . ALA A 1 111 ? 29.817 -34.154 22.708 1.00 38.78 111 ALA A CA 1
ATOM 812 C C . ALA A 1 111 ? 30.179 -34.905 24.010 1.00 38.78 111 ALA A C 1
ATOM 814 O O . ALA A 1 111 ? 30.330 -36.128 23.953 1.00 38.78 111 ALA A O 1
ATOM 815 N N . PRO A 1 112 ? 30.162 -34.301 25.209 1.00 50.69 112 PRO A N 1
ATOM 816 C CA . PRO A 1 112 ? 30.523 -32.948 25.649 1.00 50.69 112 PRO A CA 1
ATOM 817 C C . PRO A 1 112 ? 31.564 -33.012 26.806 1.00 50.69 112 PRO A C 1
ATOM 819 O O . PRO A 1 112 ? 31.790 -34.068 27.386 1.00 50.69 112 PRO A O 1
ATOM 822 N N . THR A 1 113 ? 32.183 -31.901 27.216 1.00 34.59 113 THR A N 1
ATOM 823 C CA . THR A 1 113 ? 32.915 -31.773 28.508 1.00 34.59 113 THR A CA 1
ATOM 824 C C . THR A 1 113 ? 32.969 -30.277 28.840 1.00 34.59 113 THR A C 1
ATOM 826 O O . THR A 1 113 ? 33.442 -29.496 28.025 1.00 34.59 113 THR A O 1
ATOM 829 N N . ALA A 1 114 ? 32.155 -29.799 29.784 1.00 38.31 114 ALA A N 1
ATOM 830 C CA . ALA A 1 114 ? 32.377 -29.687 31.235 1.00 38.31 114 ALA A CA 1
ATOM 831 C C . ALA A 1 114 ? 33.214 -28.454 31.638 1.00 38.31 114 ALA A C 1
ATOM 833 O O . ALA A 1 114 ? 34.291 -28.204 31.109 1.00 38.31 114 ALA A O 1
ATOM 834 N N . ALA A 1 115 ? 32.639 -27.694 32.573 1.00 42.12 115 ALA A N 1
ATOM 835 C CA . ALA A 1 115 ? 33.137 -26.470 33.198 1.00 42.12 115 ALA A CA 1
ATOM 836 C C . ALA A 1 115 ? 34.486 -26.647 33.927 1.00 42.12 115 ALA A C 1
ATOM 838 O O . ALA A 1 115 ? 34.890 -27.777 34.209 1.00 42.12 115 ALA A O 1
ATOM 839 N N . PRO A 1 116 ? 35.143 -25.533 34.304 1.00 43.16 116 PRO A N 1
ATOM 840 C CA . PRO A 1 116 ? 35.035 -25.099 35.707 1.00 43.16 116 PRO A CA 1
ATOM 841 C C . PRO A 1 116 ? 34.993 -23.564 35.938 1.00 43.16 116 PRO A C 1
ATOM 843 O O . PRO A 1 116 ? 35.566 -22.779 35.190 1.00 43.16 116 PRO A O 1
ATOM 846 N N . GLU A 1 117 ? 34.323 -23.156 37.022 1.00 38.50 117 GLU A N 1
ATOM 847 C CA . GLU A 1 117 ? 34.499 -21.901 37.800 1.00 38.50 117 GLU A CA 1
ATOM 848 C C . GLU A 1 117 ? 35.689 -22.055 38.791 1.00 38.50 117 GLU A C 1
ATOM 850 O O . GLU A 1 117 ? 36.109 -23.193 39.012 1.00 38.50 117 GLU A O 1
ATOM 855 N N . PRO A 1 118 ? 36.102 -21.047 39.603 1.00 52.41 118 PRO A N 1
ATOM 856 C CA . PRO A 1 118 ? 36.339 -19.602 39.416 1.00 52.41 118 PRO A CA 1
ATOM 857 C C . PRO A 1 118 ? 37.774 -19.205 39.916 1.00 52.41 118 PRO A C 1
ATOM 859 O O . PRO A 1 118 ? 38.571 -20.082 40.253 1.00 52.41 118 PRO A O 1
ATOM 862 N N . PRO A 1 119 ? 38.146 -17.907 40.019 1.00 41.84 119 PRO A N 1
ATOM 863 C CA . PRO A 1 119 ? 38.220 -17.336 41.373 1.00 41.84 119 PRO A CA 1
ATOM 864 C C . PRO A 1 119 ? 37.746 -15.875 41.497 1.00 41.84 119 PRO A C 1
ATOM 866 O O . PRO A 1 119 ? 37.597 -15.131 40.534 1.00 41.84 119 PRO A O 1
ATOM 869 N N . ALA A 1 120 ? 37.484 -15.522 42.754 1.00 36.62 120 ALA A N 1
ATOM 870 C CA . ALA A 1 120 ? 36.902 -14.290 43.269 1.00 36.62 120 ALA A CA 1
ATOM 871 C C . ALA A 1 120 ? 37.881 -13.098 43.389 1.00 36.62 120 ALA A C 1
ATOM 873 O O . ALA A 1 120 ? 39.085 -13.271 43.247 1.00 36.62 120 ALA A O 1
ATOM 874 N N . GLN A 1 121 ? 37.304 -11.967 43.842 1.00 36.41 121 GLN A N 1
ATOM 875 C CA . GLN A 1 121 ? 37.886 -10.702 44.355 1.00 36.41 121 GLN A CA 1
ATOM 876 C C . GLN A 1 121 ? 37.949 -9.587 43.287 1.00 36.41 121 GLN A C 1
ATOM 878 O O . GLN A 1 121 ? 38.420 -9.814 42.188 1.00 36.41 121 GLN A O 1
ATOM 883 N N . GLU A 1 122 ? 37.403 -8.377 43.473 1.00 38.16 122 GLU A N 1
ATOM 884 C CA . GLU A 1 122 ? 37.299 -7.562 44.690 1.00 38.16 122 GLU A CA 1
ATOM 885 C C . GLU A 1 122 ? 36.182 -6.488 44.583 1.00 38.16 122 GLU A C 1
ATOM 887 O O . GLU A 1 122 ? 35.911 -5.936 43.518 1.00 38.16 122 GLU A O 1
ATOM 892 N N . LYS A 1 123 ? 35.537 -6.182 45.718 1.00 41.69 123 LYS A N 1
ATOM 893 C CA . LYS A 1 123 ? 34.614 -5.048 45.940 1.00 41.69 123 LYS A CA 1
ATOM 894 C C . LYS A 1 123 ? 35.387 -3.831 46.469 1.00 41.69 123 LYS A C 1
ATOM 896 O O . LYS A 1 123 ? 36.255 -4.022 47.315 1.00 41.69 123 LYS A O 1
ATOM 901 N N . PRO A 1 124 ? 34.905 -2.606 46.208 1.00 47.22 124 PRO A N 1
ATOM 902 C CA . PRO A 1 124 ? 34.964 -1.498 47.171 1.00 47.22 124 PRO A CA 1
ATOM 903 C C . PRO A 1 124 ? 33.556 -1.094 47.687 1.00 47.22 124 PRO A C 1
ATOM 905 O O . PRO A 1 124 ? 32.547 -1.559 47.156 1.00 47.22 124 PRO A O 1
ATOM 908 N N . PRO A 1 125 ? 33.448 -0.325 48.790 1.00 44.12 125 PRO A N 1
ATOM 909 C CA . PRO A 1 125 ? 32.720 -0.757 49.982 1.00 44.12 125 PRO A CA 1
ATOM 910 C C . PRO A 1 125 ? 31.368 -0.070 50.225 1.00 44.12 125 PRO A C 1
ATOM 912 O O . PRO A 1 125 ? 31.058 0.996 49.702 1.00 44.12 125 PRO A O 1
ATOM 915 N N . ALA A 1 126 ? 30.575 -0.702 51.094 1.00 42.28 126 ALA A N 1
ATOM 916 C CA . ALA A 1 126 ? 29.335 -0.174 51.657 1.00 42.28 126 ALA A CA 1
ATOM 917 C C . ALA A 1 126 ? 29.593 0.743 52.871 1.00 42.28 126 ALA A C 1
ATOM 919 O O . ALA A 1 126 ? 30.520 0.474 53.638 1.00 42.28 126 ALA A O 1
ATOM 920 N N . PRO A 1 127 ? 28.705 1.714 53.153 1.00 52.44 127 PRO A N 1
ATOM 921 C CA . PRO A 1 127 ? 28.439 2.186 54.508 1.00 52.44 127 PRO A CA 1
ATOM 922 C C . PRO A 1 127 ? 27.336 1.351 55.201 1.00 52.44 127 PRO A C 1
ATOM 924 O O . PRO A 1 127 ? 26.588 0.628 54.539 1.00 52.44 127 PRO A O 1
ATOM 927 N N . PRO A 1 128 ? 27.248 1.404 56.543 1.00 45.34 128 PRO A N 1
ATOM 928 C CA . PRO A 1 128 ? 26.919 0.250 57.374 1.00 45.34 128 PRO A CA 1
ATOM 929 C C . PRO A 1 128 ? 25.430 0.028 57.673 1.00 45.34 128 PRO A C 1
ATOM 931 O O . PRO A 1 128 ? 24.577 0.907 57.589 1.00 45.34 128 PRO A O 1
ATOM 934 N N . ALA A 1 129 ? 25.180 -1.211 58.094 1.00 43.38 129 ALA A N 1
ATOM 935 C CA . ALA A 1 129 ? 23.917 -1.818 58.475 1.00 43.38 129 ALA A CA 1
ATOM 936 C C . ALA A 1 129 ? 23.136 -1.100 59.590 1.00 43.38 129 ALA A C 1
ATOM 938 O O . ALA A 1 129 ? 23.701 -0.660 60.591 1.00 43.38 129 ALA A O 1
ATOM 939 N N . LYS A 1 130 ? 21.802 -1.199 59.511 1.00 42.72 130 LYS A N 1
ATOM 940 C CA . LYS A 1 130 ? 20.945 -1.358 60.694 1.00 42.72 130 LYS A CA 1
ATOM 941 C C . LYS A 1 130 ? 20.022 -2.565 60.515 1.00 42.72 130 LYS A C 1
ATOM 943 O O . LYS A 1 130 ? 19.415 -2.761 59.468 1.00 42.72 130 LYS A O 1
ATOM 948 N N . LYS A 1 131 ? 20.015 -3.402 61.553 1.00 38.75 131 LYS A N 1
ATOM 949 C CA . LYS A 1 131 ? 19.330 -4.690 61.684 1.00 38.75 131 LYS A CA 1
ATOM 950 C C . LYS A 1 131 ? 17.820 -4.524 61.914 1.00 38.75 131 LYS A C 1
ATOM 952 O O . LYS A 1 131 ? 17.446 -3.746 62.782 1.00 38.75 131 LYS A O 1
ATOM 957 N N . ALA A 1 132 ? 17.064 -5.422 61.266 1.00 38.88 132 ALA A N 1
ATOM 958 C CA . ALA A 1 132 ? 15.839 -6.109 61.724 1.00 38.88 132 ALA A CA 1
ATOM 959 C C . ALA A 1 132 ? 14.558 -5.271 61.974 1.00 38.88 132 ALA A C 1
ATOM 961 O O . ALA A 1 132 ? 14.650 -4.059 62.130 1.00 38.88 132 ALA A O 1
ATOM 962 N N . PRO A 1 133 ? 13.357 -5.888 62.099 1.00 44.56 133 PRO A N 1
ATOM 963 C CA . PRO A 1 133 ? 12.948 -7.281 61.845 1.00 44.56 133 PRO A CA 1
ATOM 964 C C . PRO A 1 133 ? 11.785 -7.413 60.829 1.00 44.56 133 PRO A C 1
ATOM 966 O O . PRO A 1 133 ? 11.055 -6.468 60.541 1.00 44.56 133 PRO A O 1
ATOM 969 N N . ALA A 1 134 ? 11.577 -8.628 60.315 1.00 46.19 134 ALA A N 1
ATOM 970 C CA . ALA A 1 134 ? 10.388 -8.992 59.544 1.00 46.19 134 ALA A CA 1
ATOM 971 C C . ALA A 1 134 ? 9.107 -8.936 60.406 1.00 46.19 134 ALA A C 1
ATOM 973 O O . ALA A 1 134 ? 9.122 -9.450 61.528 1.00 46.19 134 ALA A O 1
ATOM 974 N N . PRO A 1 135 ? 7.979 -8.416 59.883 1.00 51.06 135 PRO A N 1
ATOM 975 C CA . PRO A 1 135 ? 6.655 -8.685 60.426 1.00 51.06 135 PRO A CA 1
ATOM 976 C C . PRO A 1 135 ? 5.886 -9.747 59.608 1.00 51.06 135 PRO A C 1
ATOM 978 O O . PRO A 1 135 ? 6.210 -10.024 58.453 1.00 51.06 135 PRO A O 1
ATOM 981 N N . PRO A 1 136 ? 4.870 -10.375 60.224 1.00 45.38 136 PRO A N 1
ATOM 982 C CA . PRO A 1 136 ? 4.400 -11.717 59.898 1.00 45.38 136 PRO A CA 1
ATOM 983 C C . PRO A 1 136 ? 3.383 -11.770 58.753 1.00 45.38 136 PRO A C 1
ATOM 985 O O . PRO A 1 136 ? 2.610 -10.840 58.524 1.00 45.38 136 PRO A O 1
ATOM 988 N N . ALA A 1 137 ? 3.306 -12.943 58.119 1.00 51.94 137 ALA A N 1
ATOM 989 C CA . ALA A 1 137 ? 2.207 -13.340 57.250 1.00 51.94 137 ALA A CA 1
ATOM 990 C C . ALA A 1 137 ? 0.853 -13.182 57.966 1.00 51.94 137 ALA A C 1
ATOM 992 O O . ALA A 1 137 ? 0.580 -13.848 58.968 1.00 51.94 137 ALA A O 1
ATOM 993 N N . LYS A 1 138 ? -0.025 -12.330 57.425 1.00 46.22 138 LYS A N 1
ATOM 994 C CA . LYS A 1 138 ? -1.443 -12.285 57.796 1.00 46.22 138 LYS A CA 1
ATOM 995 C C . LYS A 1 138 ? -2.324 -12.189 56.551 1.00 46.22 138 LYS A C 1
ATOM 997 O O . LYS A 1 138 ? -2.364 -11.173 55.876 1.00 46.22 138 LYS A O 1
ATOM 1002 N N . LYS A 1 139 ? -3.001 -13.316 56.310 1.00 43.62 139 LYS A N 1
ATOM 1003 C CA . LYS A 1 139 ? -4.376 -13.518 55.823 1.00 43.62 139 LYS A CA 1
ATOM 1004 C C . LYS A 1 139 ? -4.908 -12.536 54.771 1.00 43.62 139 LYS A C 1
ATOM 1006 O O . LYS A 1 139 ? -5.165 -11.369 55.040 1.00 43.62 139 LYS A O 1
ATOM 1011 N N . ALA A 1 140 ? -5.198 -13.116 53.609 1.00 46.88 140 ALA A N 1
ATOM 1012 C CA . ALA A 1 140 ? -5.989 -12.542 52.534 1.00 46.88 140 ALA A CA 1
ATOM 1013 C C . ALA A 1 140 ? -7.297 -11.896 53.033 1.00 46.88 140 ALA A C 1
ATOM 1015 O O . ALA A 1 140 ? -8.107 -12.577 53.670 1.00 46.88 140 ALA A O 1
ATOM 1016 N N . PRO A 1 141 ? -7.563 -10.632 52.667 1.00 43.62 141 PRO A N 1
ATOM 1017 C CA . PRO A 1 141 ? -8.908 -10.106 52.607 1.00 43.62 141 PRO A CA 1
ATOM 1018 C C . PRO A 1 141 ? -9.470 -10.264 51.185 1.00 43.62 141 PRO A C 1
ATOM 1020 O O . PRO A 1 141 ? -8.850 -9.893 50.194 1.00 43.62 141 PRO A O 1
ATOM 1023 N N . ALA A 1 142 ? -10.653 -10.874 51.143 1.00 48.03 142 ALA A N 1
ATOM 1024 C CA . ALA A 1 142 ? -11.752 -10.720 50.193 1.00 48.03 142 ALA A CA 1
ATOM 1025 C C . ALA A 1 142 ? -11.460 -10.168 48.778 1.00 48.03 142 ALA A C 1
ATOM 1027 O O . ALA A 1 142 ? -11.066 -9.019 48.589 1.00 48.03 142 ALA A O 1
ATOM 1028 N N . ARG A 1 143 ? -11.838 -10.980 47.776 1.00 55.31 143 ARG A N 1
ATOM 1029 C CA . ARG A 1 143 ? -12.082 -10.601 46.371 1.00 55.31 143 ARG A CA 1
ATOM 1030 C C . ARG A 1 143 ? -12.567 -9.145 46.230 1.00 55.31 143 ARG A C 1
ATOM 1032 O O . ARG A 1 143 ? -13.651 -8.833 46.735 1.00 55.31 143 ARG A O 1
ATOM 1039 N N . PRO A 1 144 ? -11.871 -8.282 45.469 1.00 48.84 144 PRO A N 1
ATOM 1040 C CA . PRO A 1 144 ? -12.443 -7.007 45.092 1.00 48.84 144 PRO A CA 1
ATOM 1041 C C . PRO A 1 144 ? -13.570 -7.252 44.083 1.00 48.84 144 PRO A C 1
ATOM 1043 O O . PRO A 1 144 ? -13.415 -7.932 43.067 1.00 48.84 144 PRO A O 1
ATOM 1046 N N . ARG A 1 145 ? -14.735 -6.702 44.425 1.00 53.91 145 ARG A N 1
ATOM 1047 C CA . ARG A 1 145 ? -15.915 -6.542 43.572 1.00 53.91 145 ARG A CA 1
ATOM 1048 C C . ARG A 1 145 ? -15.495 -5.961 42.218 1.00 53.91 145 ARG A C 1
ATOM 1050 O O . ARG A 1 145 ? -14.573 -5.148 42.182 1.00 53.91 145 ARG A O 1
ATOM 1057 N N . LYS A 1 146 ? -16.177 -6.374 41.137 1.00 54.72 146 LYS A N 1
ATOM 1058 C CA . LYS A 1 146 ? -15.996 -5.879 39.760 1.00 54.72 146 LYS A CA 1
ATOM 1059 C C . LYS A 1 146 ? -15.812 -4.359 39.771 1.00 54.72 146 LYS A C 1
ATOM 1061 O O . LYS A 1 146 ? -16.774 -3.606 39.891 1.00 54.72 146 LYS A O 1
ATOM 1066 N N . ARG A 1 147 ? -14.555 -3.929 39.695 1.00 48.97 147 ARG A N 1
ATOM 1067 C CA . ARG A 1 147 ? -14.184 -2.538 39.481 1.00 48.97 147 ARG A CA 1
ATOM 1068 C C . ARG A 1 147 ? -14.660 -2.235 38.070 1.00 48.97 147 ARG A C 1
ATOM 1070 O O . ARG A 1 147 ? -14.277 -2.959 37.156 1.00 48.97 147 ARG A O 1
ATOM 1077 N N . ALA A 1 148 ? -15.526 -1.236 37.916 1.00 56.47 148 ALA A N 1
ATOM 1078 C CA . ALA A 1 148 ? -15.823 -0.672 36.608 1.00 56.47 148 ALA A CA 1
ATOM 1079 C C . ALA A 1 148 ? -14.484 -0.487 35.880 1.00 56.47 148 ALA A C 1
ATOM 1081 O O . ALA A 1 148 ? -13.575 0.141 36.439 1.00 56.47 148 A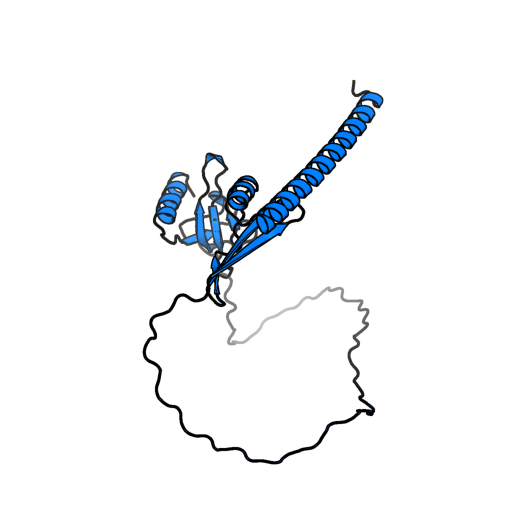LA A O 1
ATOM 1082 N N . GLU A 1 149 ? -14.326 -1.143 34.728 1.00 61.25 149 GLU A N 1
ATOM 1083 C CA . GLU A 1 149 ? -13.126 -1.048 33.902 1.00 61.25 149 GLU A CA 1
ATOM 1084 C C . GLU A 1 149 ? -12.962 0.420 33.525 1.00 61.25 149 GLU A C 1
ATOM 1086 O O . GLU A 1 149 ? -13.586 0.921 32.595 1.00 61.25 149 GLU A O 1
ATOM 1091 N N . ARG A 1 150 ? -12.149 1.151 34.294 1.00 60.53 150 ARG A N 1
ATOM 1092 C CA . ARG A 1 150 ? -11.610 2.413 33.807 1.00 60.53 150 ARG A CA 1
ATOM 1093 C C . ARG A 1 150 ? -10.823 2.050 32.551 1.00 60.53 150 ARG A C 1
ATOM 1095 O O . ARG A 1 150 ? -9.964 1.167 32.664 1.00 60.53 150 ARG A O 1
ATOM 1102 N N . PRO A 1 151 ? -11.101 2.671 31.394 1.00 71.56 151 PRO A N 1
ATOM 1103 C CA . PRO A 1 151 ? -10.303 2.424 30.209 1.00 71.56 151 PRO A CA 1
ATOM 1104 C C . PRO A 1 151 ? -8.843 2.691 30.573 1.00 71.56 151 PRO A C 1
ATOM 1106 O O . PRO A 1 151 ? -8.508 3.728 31.151 1.00 71.56 151 PRO A O 1
ATOM 1109 N N . GLY A 1 152 ? -7.997 1.685 30.348 1.00 78.75 152 GLY A N 1
ATOM 1110 C CA . GLY A 1 152 ? -6.559 1.824 30.541 1.00 78.75 152 GLY A CA 1
ATOM 1111 C C . GLY A 1 152 ? -5.999 2.923 29.631 1.00 78.75 152 GLY A C 1
ATOM 1112 O O . GLY A 1 152 ? -6.682 3.353 28.699 1.00 78.75 152 GLY A O 1
ATOM 1113 N N . PRO A 1 153 ? -4.760 3.382 29.870 1.00 88.69 153 PRO A N 1
ATOM 1114 C CA . PRO A 1 153 ? -4.126 4.360 28.993 1.00 88.69 153 PRO A CA 1
ATOM 1115 C C . PRO A 1 153 ? -4.096 3.832 27.553 1.00 88.69 153 PRO A C 1
ATOM 1117 O O . PRO A 1 153 ? -3.722 2.679 27.326 1.00 88.69 153 PRO A O 1
ATOM 1120 N N . VAL A 1 154 ? -4.511 4.667 26.601 1.00 93.81 154 VAL A N 1
ATOM 1121 C CA . VAL A 1 154 ? -4.455 4.361 25.168 1.00 93.81 154 VAL A CA 1
ATOM 1122 C C . VAL A 1 154 ? -3.132 4.883 24.620 1.00 93.81 154 VAL A C 1
ATOM 1124 O O . VAL A 1 154 ? -2.786 6.045 24.817 1.00 93.81 154 VAL A O 1
ATOM 1127 N N . THR A 1 155 ? -2.390 4.026 23.932 1.00 92.50 155 THR A N 1
ATOM 1128 C CA . THR A 1 155 ? -1.143 4.361 23.248 1.00 92.50 155 THR A CA 1
ATOM 1129 C C . THR A 1 155 ? -1.317 4.088 21.766 1.00 92.50 155 THR A C 1
ATOM 1131 O O . THR A 1 155 ? -1.631 2.964 21.377 1.00 92.50 155 THR A O 1
ATOM 1134 N N . VAL A 1 156 ? -1.097 5.113 20.949 1.00 93.00 156 VAL A N 1
ATOM 1135 C CA . VAL A 1 156 ? -1.054 4.999 19.491 1.00 93.00 156 VAL A CA 1
ATOM 1136 C C . VAL A 1 156 ? 0.412 5.039 19.076 1.00 93.00 156 VAL A C 1
ATOM 1138 O O . VAL A 1 156 ? 1.113 6.000 19.382 1.00 93.00 156 VAL A O 1
ATOM 1141 N N . GLY A 1 157 ? 0.882 3.966 18.450 1.00 92.44 157 GLY A N 1
ATOM 1142 C CA . GLY A 1 157 ? 2.222 3.859 17.888 1.00 92.44 157 GLY A CA 1
ATOM 1143 C C . GLY A 1 157 ? 2.158 4.024 16.378 1.00 92.44 157 GLY A C 1
ATOM 1144 O O . GLY A 1 157 ? 1.297 3.430 15.734 1.00 92.44 157 GLY A O 1
ATOM 1145 N N . LEU A 1 158 ? 3.067 4.819 15.825 1.00 93.88 158 LEU A N 1
ATOM 1146 C CA . LEU A 1 158 ? 3.240 4.974 14.389 1.00 93.88 158 LEU A CA 1
ATOM 1147 C C . LEU A 1 158 ? 4.657 4.521 14.031 1.00 93.88 158 LEU A C 1
ATOM 1149 O O . LEU A 1 158 ? 5.625 5.018 14.604 1.00 93.88 158 LEU A O 1
ATOM 1153 N N . SER A 1 159 ? 4.771 3.571 13.109 1.00 92.56 159 SER A N 1
ATOM 1154 C CA . SER A 1 159 ? 6.050 3.069 12.603 1.00 92.56 159 SER A CA 1
ATOM 1155 C C . SER A 1 159 ? 6.179 3.366 11.117 1.00 92.56 159 SER A C 1
ATOM 1157 O O . SER A 1 159 ? 5.233 3.103 10.374 1.00 92.56 159 SER A O 1
ATOM 1159 N N . SER A 1 160 ? 7.343 3.857 10.695 1.00 92.81 160 SER A N 1
ATOM 1160 C CA . SER A 1 160 ? 7.714 3.990 9.286 1.00 92.81 160 SER A CA 1
ATOM 1161 C C . SER A 1 160 ? 8.785 2.975 8.894 1.00 92.81 160 SER A C 1
ATOM 1163 O O . SER A 1 160 ? 9.677 2.656 9.686 1.00 92.81 160 SER A O 1
ATOM 1165 N N . THR A 1 161 ? 8.709 2.475 7.664 1.00 91.31 161 THR A N 1
ATOM 1166 C CA . THR A 1 161 ? 9.796 1.744 7.008 1.00 91.31 161 THR A CA 1
ATOM 1167 C C . THR A 1 161 ? 10.687 2.714 6.232 1.00 91.31 161 THR A C 1
ATOM 1169 O O . THR A 1 161 ? 10.326 3.864 5.969 1.00 91.31 161 THR A O 1
ATOM 1172 N N . VAL A 1 162 ? 11.883 2.254 5.859 1.00 86.50 162 VAL A N 1
ATOM 1173 C CA . VAL A 1 162 ? 12.841 3.048 5.068 1.00 86.50 162 VAL A CA 1
ATOM 1174 C C . VAL A 1 162 ? 12.300 3.347 3.664 1.00 86.50 162 VAL A C 1
ATOM 1176 O O . VAL A 1 162 ? 12.628 4.392 3.096 1.00 86.50 162 VAL A O 1
ATOM 1179 N N . ASP A 1 163 ? 11.446 2.457 3.153 1.00 79.81 163 ASP A N 1
ATOM 1180 C CA . ASP A 1 163 ? 10.771 2.548 1.856 1.00 79.81 163 ASP A CA 1
ATOM 1181 C C . ASP A 1 163 ? 9.579 3.523 1.864 1.00 79.81 163 ASP A C 1
ATOM 1183 O O . ASP A 1 163 ? 9.057 3.883 0.811 1.00 79.81 163 ASP A O 1
ATOM 1187 N N . GLY A 1 164 ? 9.186 4.020 3.042 1.00 88.25 164 GLY A N 1
ATOM 1188 C CA . GLY A 1 164 ? 8.095 4.979 3.194 1.00 88.25 164 GLY A CA 1
ATOM 1189 C C . GLY A 1 164 ? 6.732 4.357 3.470 1.00 88.25 164 GLY A C 1
ATOM 1190 O O . GLY A 1 164 ? 5.735 5.077 3.396 1.00 88.25 164 GLY A O 1
ATOM 1191 N N . ASP A 1 165 ? 6.670 3.071 3.821 1.00 92.31 165 ASP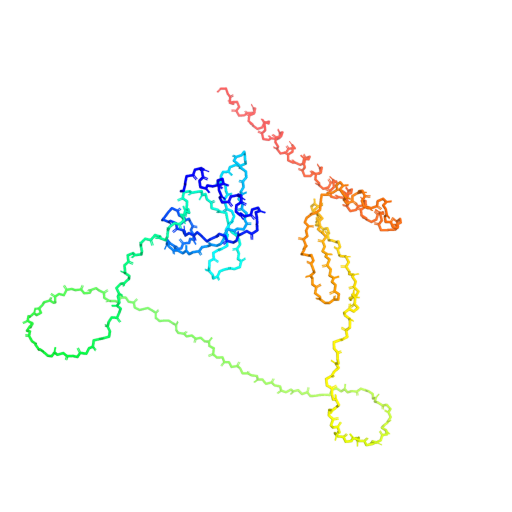 A N 1
ATOM 1192 C CA . ASP A 1 165 ? 5.447 2.467 4.343 1.00 92.31 165 ASP A CA 1
ATOM 1193 C C . ASP A 1 165 ? 5.227 2.911 5.781 1.00 92.31 165 ASP A C 1
ATOM 1195 O O . ASP A 1 165 ? 6.158 2.977 6.587 1.00 92.31 165 ASP A O 1
ATOM 1199 N N . TRP A 1 166 ? 3.973 3.178 6.120 1.00 95.25 166 TRP A N 1
ATOM 1200 C CA . TRP A 1 166 ? 3.581 3.552 7.467 1.00 95.25 166 TRP A CA 1
ATOM 1201 C C . TRP A 1 166 ? 2.589 2.545 8.010 1.00 95.25 166 TRP A C 1
ATOM 1203 O O . TRP A 1 166 ? 1.732 2.042 7.289 1.00 95.25 166 TRP A O 1
ATOM 1213 N N . ALA A 1 167 ? 2.685 2.263 9.302 1.00 95.06 167 ALA A N 1
ATOM 1214 C CA . ALA A 1 167 ? 1.699 1.460 9.999 1.00 95.06 167 ALA A CA 1
ATOM 1215 C C . ALA A 1 167 ? 1.361 2.088 11.345 1.00 95.06 167 ALA A C 1
ATOM 1217 O O . ALA A 1 167 ? 2.249 2.535 12.076 1.00 95.06 167 ALA A O 1
ATOM 1218 N N . VAL A 1 168 ? 0.071 2.096 11.674 1.00 95.81 168 VAL A N 1
ATOM 1219 C CA . VAL A 1 168 ? -0.423 2.496 12.992 1.00 95.81 168 VAL A CA 1
ATOM 1220 C C . VAL A 1 168 ? -0.800 1.267 13.798 1.00 95.81 168 VAL A C 1
ATOM 1222 O O . VAL A 1 168 ? -1.431 0.338 13.299 1.00 95.81 168 VAL A O 1
ATOM 1225 N N . GLU A 1 169 ? -0.435 1.260 15.071 1.00 94.06 169 GLU A N 1
ATOM 1226 C CA . GLU A 1 169 ? -0.934 0.300 16.044 1.00 94.06 169 GLU A CA 1
ATOM 1227 C C . GLU A 1 169 ? -1.540 1.027 17.241 1.00 94.06 169 GLU A C 1
ATOM 1229 O O . GLU A 1 169 ? -1.083 2.096 17.647 1.00 94.06 169 GLU A O 1
ATOM 1234 N N . VAL A 1 170 ? -2.570 0.430 17.840 1.00 95.25 170 VAL A N 1
ATOM 1235 C CA . VAL A 1 170 ? -3.227 0.990 19.027 1.00 95.25 170 VAL A CA 1
ATOM 1236 C C . VAL A 1 170 ? -3.207 -0.038 20.145 1.00 95.25 170 VAL A C 1
ATOM 1238 O O . VAL A 1 170 ? -3.627 -1.188 19.982 1.00 95.25 170 VAL A O 1
ATOM 1241 N N . ARG A 1 171 ? -2.721 0.376 21.313 1.00 93.19 171 ARG A N 1
ATOM 1242 C CA . ARG A 1 171 ? -2.640 -0.429 22.533 1.00 93.19 171 ARG A CA 1
ATOM 1243 C C . ARG A 1 171 ? -3.449 0.240 23.636 1.00 93.19 171 ARG A C 1
ATOM 1245 O O . ARG A 1 171 ? -3.431 1.457 23.763 1.00 93.19 171 ARG A O 1
ATOM 1252 N N . VAL A 1 172 ? -4.155 -0.551 24.435 1.00 93.31 172 VAL A N 1
ATOM 1253 C CA . VAL A 1 172 ? -4.882 -0.085 25.622 1.00 93.31 172 VAL A CA 1
ATOM 1254 C C . VAL A 1 172 ? -4.342 -0.846 26.826 1.00 93.31 172 VAL A C 1
ATOM 1256 O O . VAL A 1 172 ? -4.479 -2.069 26.930 1.00 93.31 172 VAL A O 1
ATOM 1259 N N . GLY A 1 173 ? -3.666 -0.132 27.726 1.00 88.88 173 GLY A N 1
ATOM 1260 C CA . GLY A 1 173 ? -2.836 -0.746 28.759 1.00 88.88 173 GLY A CA 1
ATOM 1261 C C . GLY A 1 173 ? -1.728 -1.600 28.135 1.00 88.88 173 GLY A C 1
ATOM 1262 O O . GLY A 1 173 ? -0.945 -1.123 27.322 1.00 88.88 173 GLY A O 1
ATOM 1263 N N . THR A 1 174 ? -1.664 -2.881 28.495 1.00 82.94 174 THR A N 1
ATOM 1264 C CA . THR A 1 174 ? -0.684 -3.836 27.945 1.00 82.94 174 THR A CA 1
ATOM 1265 C C . THR A 1 174 ? -1.201 -4.620 26.739 1.00 82.94 174 THR A C 1
ATOM 1267 O O . THR A 1 174 ? -0.444 -5.363 26.117 1.00 82.94 174 THR A O 1
ATOM 1270 N N . LYS A 1 175 ? -2.489 -4.490 26.398 1.00 84.56 175 LYS A N 1
ATOM 1271 C CA . LYS A 1 175 ? -3.107 -5.241 25.302 1.00 84.56 175 LYS A CA 1
ATOM 1272 C C . LYS A 1 175 ? -3.073 -4.423 24.020 1.00 84.56 175 LYS A C 1
ATOM 1274 O O . LYS A 1 175 ? -3.546 -3.289 23.986 1.00 84.56 175 LYS A O 1
ATOM 1279 N N . ARG A 1 176 ? -2.569 -5.021 22.941 1.00 89.06 176 ARG A N 1
ATOM 1280 C CA . ARG A 1 176 ? -2.724 -4.467 21.594 1.00 89.06 176 ARG A CA 1
ATOM 1281 C C . ARG A 1 176 ? -4.162 -4.685 21.131 1.00 89.06 176 ARG A C 1
ATOM 1283 O O . ARG A 1 176 ? -4.608 -5.827 21.072 1.00 89.06 176 ARG A O 1
ATOM 1290 N N . VAL A 1 177 ? -4.871 -3.589 20.870 1.00 91.62 177 VAL A N 1
ATOM 1291 C CA . VAL A 1 177 ? -6.284 -3.585 20.458 1.00 91.62 177 VAL A CA 1
ATOM 1292 C C . VAL A 1 177 ? -6.392 -3.537 18.941 1.00 91.62 177 VAL A C 1
ATOM 1294 O O . VAL A 1 177 ? -7.188 -4.274 18.371 1.00 91.62 177 VAL A O 1
ATOM 1297 N N . VAL A 1 178 ? -5.541 -2.741 18.293 1.00 91.38 178 VAL A N 1
ATOM 1298 C CA . VAL A 1 178 ? -5.423 -2.689 16.833 1.00 91.38 178 VAL A CA 1
ATOM 1299 C C . VAL A 1 178 ? -4.015 -3.161 16.460 1.00 91.38 178 VAL A C 1
ATOM 1301 O O . VAL A 1 178 ? -3.041 -2.588 16.967 1.00 91.38 178 VAL A O 1
ATOM 1304 N N . PRO A 1 179 ? -3.872 -4.236 15.657 1.00 92.12 179 PRO A N 1
ATOM 1305 C CA . PRO A 1 179 ? -2.571 -4.652 15.140 1.00 92.12 179 PRO A CA 1
ATOM 1306 C C . PRO A 1 179 ? -1.995 -3.583 14.202 1.00 92.12 179 PRO A C 1
ATOM 1308 O O . PRO A 1 179 ? -2.703 -2.661 13.806 1.00 92.12 179 PRO A O 1
ATOM 1311 N N . ALA A 1 180 ? -0.715 -3.712 13.844 1.00 92.81 180 ALA A N 1
ATOM 1312 C CA . ALA A 1 180 ? -0.085 -2.817 12.877 1.00 92.81 180 ALA A CA 1
ATOM 1313 C C . ALA A 1 180 ? -0.896 -2.817 11.571 1.00 92.81 180 ALA A C 1
ATOM 1315 O O . ALA A 1 180 ? -0.959 -3.830 10.876 1.00 92.81 180 ALA A O 1
ATOM 1316 N N . THR A 1 181 ? -1.563 -1.698 11.303 1.00 94.62 181 THR A N 1
ATOM 1317 C CA . THR A 1 181 ? -2.453 -1.506 10.160 1.00 94.62 181 THR A CA 1
ATOM 1318 C C . THR A 1 181 ? -1.756 -0.565 9.184 1.00 94.62 181 THR A C 1
ATOM 1320 O O . THR A 1 181 ? -1.391 0.537 9.608 1.00 94.62 181 THR A O 1
ATOM 1323 N N . PRO A 1 182 ? -1.531 -0.982 7.923 1.00 94.56 182 PRO A N 1
ATOM 1324 C CA . PRO A 1 182 ? -0.913 -0.129 6.917 1.00 94.56 182 PRO A CA 1
ATOM 1325 C C . PRO A 1 182 ? -1.695 1.173 6.732 1.00 94.56 182 PRO A C 1
ATOM 1327 O O . PRO A 1 182 ? -2.923 1.162 6.679 1.00 94.56 182 PRO A O 1
ATOM 1330 N N . LEU A 1 183 ? -0.971 2.283 6.634 1.00 94.19 183 LEU A N 1
ATOM 1331 C CA . LEU A 1 183 ? -1.498 3.617 6.377 1.00 94.19 183 LEU A CA 1
ATOM 1332 C C . LEU A 1 183 ? -0.847 4.186 5.116 1.00 94.19 183 LEU A C 1
ATOM 1334 O O . LEU A 1 183 ? 0.384 4.176 5.008 1.00 94.19 183 LEU A O 1
ATOM 1338 N N . PRO A 1 184 ? -1.633 4.740 4.182 1.00 93.44 184 PRO A N 1
ATOM 1339 C CA . PRO A 1 184 ? -1.073 5.386 3.010 1.00 93.44 184 PRO A CA 1
ATOM 1340 C C . PRO A 1 184 ? -0.371 6.695 3.397 1.00 93.44 184 PRO A C 1
ATOM 1342 O O . PRO A 1 184 ? -0.836 7.461 4.244 1.00 93.44 184 PRO A O 1
ATOM 1345 N N . ALA A 1 185 ? 0.735 6.996 2.714 1.00 90.69 185 ALA A N 1
ATOM 1346 C CA . ALA A 1 185 ? 1.533 8.206 2.934 1.00 90.69 185 ALA A CA 1
ATOM 1347 C C . ALA A 1 185 ? 0.714 9.513 2.844 1.00 90.69 185 ALA A C 1
ATOM 1349 O O . ALA A 1 185 ? 1.024 10.495 3.520 1.00 90.69 185 ALA A O 1
ATOM 1350 N N . THR A 1 186 ? -0.349 9.529 2.034 1.00 92.75 186 THR A N 1
ATOM 1351 C CA . THR A 1 186 ? -1.274 10.665 1.891 1.00 92.75 186 THR A CA 1
ATOM 1352 C C . THR A 1 186 ? -2.084 10.925 3.159 1.00 92.75 186 THR A C 1
ATOM 1354 O O . THR A 1 186 ? -2.237 12.081 3.559 1.00 92.75 186 THR A O 1
ATOM 1357 N N . GLU A 1 187 ? -2.562 9.874 3.825 1.00 93.75 187 GLU A N 1
ATOM 1358 C CA . GLU A 1 187 ? -3.255 9.986 5.110 1.00 93.75 187 GLU A CA 1
ATOM 1359 C C . GLU A 1 187 ? -2.289 10.390 6.216 1.00 93.75 187 GLU A C 1
ATOM 1361 O O . GLU A 1 187 ? -2.605 11.269 7.011 1.00 93.75 187 GLU A O 1
ATOM 1366 N N . VAL A 1 188 ? -1.076 9.836 6.221 1.00 93.00 188 VAL A N 1
ATOM 1367 C CA . VAL A 1 188 ? -0.023 10.217 7.175 1.00 93.00 188 VAL A CA 1
ATOM 1368 C C . VAL A 1 188 ? 0.314 11.704 7.048 1.00 93.00 188 VAL A C 1
ATOM 1370 O O . VAL A 1 188 ? 0.391 12.403 8.058 1.00 93.00 188 VAL A O 1
ATOM 1373 N N . ALA A 1 189 ? 0.433 12.220 5.821 1.00 91.81 189 ALA A N 1
ATOM 1374 C CA . ALA A 1 189 ? 0.622 13.647 5.569 1.00 91.81 189 ALA A CA 1
ATOM 1375 C C . ALA A 1 189 ? -0.587 14.489 6.015 1.00 91.81 189 ALA A C 1
ATOM 1377 O O . ALA A 1 189 ? -0.421 15.605 6.507 1.00 91.81 189 ALA A O 1
ATOM 1378 N N . ALA A 1 190 ? -1.811 13.972 5.871 1.00 94.19 190 ALA A N 1
ATOM 1379 C CA . ALA A 1 190 ? -3.008 14.651 6.352 1.00 94.19 190 ALA A CA 1
ATOM 1380 C C . ALA A 1 190 ? -3.067 14.712 7.884 1.00 94.19 190 ALA A C 1
ATOM 1382 O O . ALA A 1 190 ? -3.325 15.782 8.435 1.00 94.19 190 ALA A O 1
ATOM 1383 N N . VAL A 1 191 ? -2.762 13.603 8.558 1.00 93.81 191 VAL A N 1
ATOM 1384 C CA . VAL A 1 191 ? -2.694 13.504 10.020 1.00 93.81 191 VAL A CA 1
ATOM 1385 C C . VAL A 1 191 ? -1.583 14.393 10.570 1.00 93.81 191 VAL A C 1
ATOM 1387 O O . VAL A 1 191 ? -1.820 15.112 11.539 1.00 93.81 191 VAL A O 1
ATOM 1390 N N . ALA A 1 192 ? -0.413 14.431 9.925 1.00 93.12 192 ALA A N 1
ATOM 1391 C CA . ALA A 1 192 ? 0.705 15.285 10.325 1.00 93.12 192 ALA A CA 1
ATOM 1392 C C . ALA A 1 192 ? 0.291 16.758 10.476 1.00 93.12 192 ALA A C 1
ATOM 1394 O O . ALA A 1 192 ? 0.683 17.403 11.441 1.00 93.12 192 ALA A O 1
ATOM 1395 N N . ARG A 1 193 ? -0.584 17.274 9.601 1.00 92.69 193 ARG A N 1
ATOM 1396 C CA . ARG A 1 193 ? -1.085 18.662 9.673 1.00 92.69 193 ARG A CA 1
ATOM 1397 C C . ARG A 1 193 ? -1.950 18.959 10.900 1.00 92.69 193 ARG A C 1
ATOM 1399 O O . ARG A 1 193 ? -2.118 20.121 11.251 1.00 92.69 193 ARG A O 1
ATOM 1406 N N . SER A 1 194 ? -2.521 17.929 11.521 1.00 94.25 194 SER A N 1
ATOM 1407 C CA . SER A 1 194 ? -3.336 18.046 12.739 1.00 94.25 194 SER A CA 1
ATOM 1408 C C . SER A 1 194 ? -2.541 17.816 14.029 1.00 94.25 194 SER A C 1
ATOM 1410 O O . SER A 1 194 ? -3.059 18.044 15.122 1.00 94.25 194 SER A O 1
ATOM 1412 N N . LEU A 1 195 ? -1.292 17.357 13.911 1.00 93.31 195 LEU A N 1
ATOM 1413 C CA . LEU A 1 195 ? -0.406 17.083 15.036 1.00 93.31 195 LEU A CA 1
ATOM 1414 C C . LEU A 1 195 ? 0.420 18.324 15.415 1.00 93.31 195 LEU A C 1
ATOM 1416 O O . LEU A 1 195 ? 0.542 19.262 14.625 1.00 93.31 195 LEU A O 1
ATOM 1420 N N . PRO A 1 196 ? 1.022 18.345 16.620 1.00 96.00 196 PRO A N 1
ATOM 1421 C CA . PRO A 1 196 ? 1.955 19.396 17.005 1.00 96.00 196 PRO A CA 1
ATOM 1422 C C . PRO A 1 196 ? 3.093 19.558 15.983 1.00 96.00 196 PRO A C 1
ATOM 1424 O O . PRO A 1 196 ? 3.580 18.553 15.454 1.00 96.00 196 PRO A O 1
ATOM 1427 N N . PRO A 1 197 ? 3.587 20.791 15.758 1.00 94.50 197 PRO A N 1
ATOM 1428 C CA . PRO A 1 197 ? 4.508 21.095 14.662 1.00 94.50 197 PRO A CA 1
ATOM 1429 C C . PRO A 1 197 ? 5.796 20.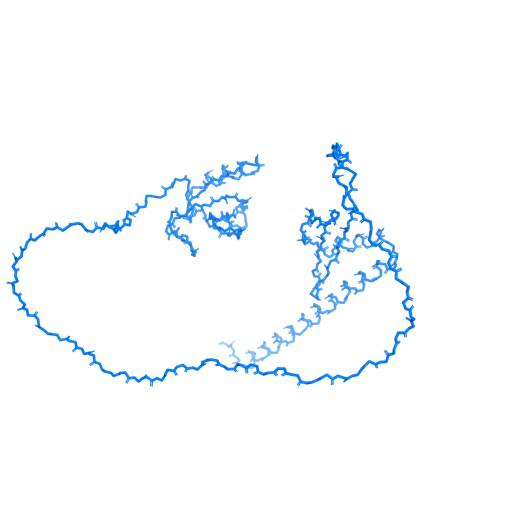268 14.722 1.00 94.50 197 PRO A C 1
ATOM 1431 O O . PRO A 1 197 ? 6.238 19.750 13.707 1.00 94.50 197 PRO A O 1
ATOM 1434 N N . ALA A 1 198 ? 6.350 20.037 15.915 1.00 95.62 198 ALA A N 1
ATOM 143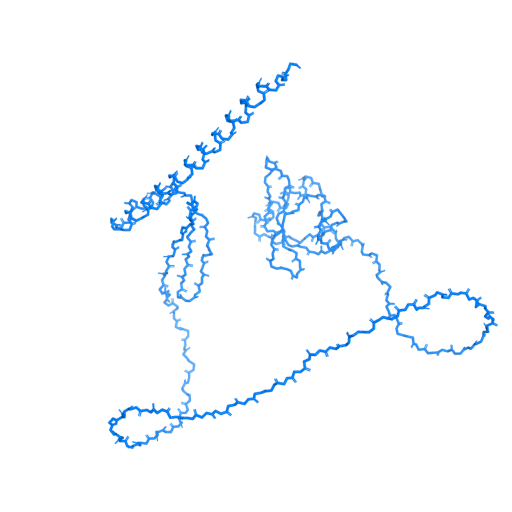5 C CA . ALA A 1 198 ? 7.553 19.220 16.075 1.00 95.62 198 ALA A CA 1
ATOM 1436 C C . ALA A 1 198 ? 7.387 17.778 15.554 1.00 95.62 198 ALA A C 1
ATOM 1438 O O . ALA A 1 198 ? 8.329 17.204 15.017 1.00 95.62 198 ALA A O 1
ATOM 1439 N N . VAL A 1 199 ? 6.195 17.190 15.698 1.00 93.81 199 VAL A N 1
ATOM 1440 C CA . VAL A 1 199 ? 5.903 15.837 15.198 1.00 93.81 199 VAL A CA 1
ATOM 1441 C C . VAL A 1 199 ? 5.642 15.878 13.694 1.00 93.81 199 VAL A C 1
ATOM 1443 O O . VAL A 1 199 ? 6.155 15.039 12.954 1.00 93.81 199 VAL A O 1
ATOM 1446 N N . ALA A 1 200 ? 4.887 16.880 13.239 1.00 94.62 200 ALA A N 1
ATOM 1447 C CA . ALA A 1 200 ? 4.562 17.079 11.833 1.00 94.62 200 ALA A CA 1
ATOM 1448 C C . ALA A 1 200 ? 5.817 17.238 10.958 1.00 94.62 200 ALA A C 1
ATOM 1450 O O . ALA A 1 200 ? 5.903 16.616 9.898 1.00 94.62 200 ALA A O 1
ATOM 1451 N N . GLU A 1 201 ? 6.805 18.010 11.420 1.00 96.19 201 GLU A N 1
ATOM 1452 C CA . GLU A 1 201 ? 8.088 18.210 10.735 1.00 96.19 201 GLU A CA 1
ATOM 1453 C C . GLU A 1 201 ? 8.852 16.890 10.574 1.00 96.19 201 GLU A C 1
ATOM 1455 O O . GLU A 1 201 ? 9.293 16.559 9.476 1.00 96.19 201 GLU A O 1
ATOM 1460 N N . VAL A 1 202 ? 8.941 16.078 11.634 1.00 95.50 202 VAL A N 1
ATOM 1461 C CA . VAL A 1 202 ? 9.625 14.773 11.584 1.00 95.50 202 VAL A CA 1
ATOM 1462 C C . VAL A 1 202 ? 8.925 13.816 10.617 1.00 95.50 202 VAL A C 1
ATOM 1464 O O . VAL A 1 202 ? 9.583 13.153 9.816 1.00 95.50 202 VAL A O 1
ATOM 1467 N N . MET A 1 203 ? 7.591 13.756 10.652 1.00 94.25 203 MET A N 1
ATOM 1468 C CA . MET A 1 203 ? 6.812 12.912 9.740 1.00 94.25 203 MET A CA 1
ATOM 1469 C C . MET A 1 203 ? 6.962 13.362 8.283 1.00 94.25 203 MET A C 1
ATOM 1471 O O . MET A 1 203 ? 7.169 12.536 7.395 1.00 94.25 203 MET A O 1
ATOM 1475 N N . THR A 1 204 ? 6.905 14.671 8.036 1.00 94.31 204 THR A N 1
ATOM 1476 C CA . THR A 1 204 ? 7.053 15.248 6.694 1.00 94.31 204 THR A CA 1
ATOM 1477 C C . THR A 1 204 ? 8.466 15.035 6.155 1.00 94.31 204 THR A C 1
ATOM 1479 O O . THR A 1 204 ? 8.623 14.653 4.996 1.00 94.31 204 THR A O 1
ATOM 1482 N N . ALA A 1 205 ? 9.493 15.190 6.994 1.00 94.94 205 ALA A N 1
ATOM 1483 C CA . ALA A 1 205 ? 10.876 14.891 6.639 1.00 94.94 205 ALA A CA 1
ATOM 1484 C C . ALA A 1 205 ? 11.070 13.404 6.299 1.00 94.94 205 ALA A C 1
ATOM 1486 O O . ALA A 1 205 ? 11.694 13.085 5.288 1.00 94.94 205 ALA A O 1
ATOM 1487 N N . ALA A 1 206 ? 10.487 12.489 7.081 1.00 94.31 206 ALA A N 1
ATOM 1488 C CA . ALA A 1 206 ? 10.537 11.055 6.796 1.00 94.31 206 ALA A CA 1
ATOM 1489 C C . ALA A 1 206 ? 9.858 10.703 5.456 1.00 94.31 206 ALA A C 1
ATOM 1491 O O . ALA A 1 206 ? 10.406 9.927 4.672 1.00 94.31 206 ALA A O 1
ATOM 1492 N N . LEU A 1 207 ? 8.706 11.312 5.156 1.00 94.19 207 LEU A N 1
ATOM 1493 C CA . LEU A 1 207 ? 8.016 11.158 3.870 1.00 94.19 207 LEU A CA 1
ATOM 1494 C C . LEU A 1 207 ? 8.829 11.723 2.694 1.00 94.19 207 LEU A C 1
ATOM 1496 O O . LEU A 1 207 ? 8.900 11.100 1.633 1.00 94.19 207 LEU A O 1
ATOM 1500 N N . ALA A 1 208 ? 9.458 12.887 2.870 1.00 95.00 208 ALA A N 1
ATOM 1501 C CA . ALA A 1 208 ? 10.305 13.502 1.850 1.00 95.00 208 ALA A CA 1
ATOM 1502 C C . ALA A 1 208 ? 11.548 12.649 1.551 1.00 95.00 208 ALA A C 1
ATOM 1504 O O . ALA A 1 208 ? 11.902 12.456 0.388 1.00 95.00 208 ALA A O 1
ATOM 1505 N N . GLU A 1 209 ? 12.171 12.089 2.586 1.00 95.12 209 GLU A N 1
ATOM 1506 C CA . GLU A 1 209 ? 13.321 11.199 2.456 1.00 95.12 209 GLU A CA 1
ATOM 1507 C C . GLU A 1 209 ? 12.954 9.895 1.728 1.00 95.12 209 GLU A C 1
ATOM 1509 O O . GLU A 1 209 ? 13.669 9.474 0.817 1.00 95.12 209 GLU A O 1
ATOM 1514 N N . ALA A 1 210 ? 11.815 9.281 2.068 1.00 94.81 210 ALA A N 1
ATOM 1515 C CA . ALA A 1 210 ? 11.314 8.107 1.354 1.00 94.81 210 ALA A CA 1
ATOM 1516 C C . ALA A 1 210 ? 11.060 8.415 -0.132 1.00 94.81 210 ALA A C 1
ATOM 1518 O O . ALA A 1 210 ? 11.480 7.662 -1.013 1.00 94.81 210 ALA A O 1
ATOM 1519 N N . ARG A 1 211 ? 10.459 9.578 -0.433 1.00 94.81 211 ARG A N 1
ATOM 1520 C CA . ARG A 1 211 ? 10.272 10.039 -1.816 1.00 94.81 211 ARG A CA 1
ATOM 1521 C C . ARG A 1 211 ? 11.603 10.205 -2.546 1.00 94.81 211 ARG A C 1
ATOM 1523 O O . ARG A 1 211 ? 11.693 9.793 -3.701 1.00 94.81 211 ARG A O 1
ATOM 1530 N N . ARG A 1 212 ? 12.622 10.780 -1.896 1.00 96.06 212 ARG A N 1
ATOM 1531 C CA . ARG A 1 212 ? 13.953 10.952 -2.495 1.00 96.06 212 ARG A CA 1
ATOM 1532 C C . ARG A 1 212 ? 14.556 9.602 -2.878 1.00 96.06 212 ARG A C 1
ATOM 1534 O O . ARG A 1 212 ? 14.958 9.432 -4.022 1.00 96.06 212 ARG A O 1
ATOM 1541 N N . ARG A 1 213 ? 14.523 8.620 -1.974 1.00 95.19 213 ARG A N 1
ATOM 1542 C CA . ARG A 1 213 ? 15.030 7.262 -2.245 1.00 95.19 213 ARG A CA 1
ATOM 1543 C C . ARG A 1 213 ? 14.307 6.592 -3.402 1.00 95.19 213 ARG A C 1
ATOM 1545 O O . ARG A 1 213 ? 14.944 5.993 -4.264 1.00 95.19 213 ARG A O 1
ATOM 1552 N N . GLN A 1 214 ? 12.985 6.724 -3.458 1.00 94.88 214 GLN A N 1
ATOM 1553 C CA . GLN A 1 214 ? 12.219 6.152 -4.559 1.00 94.88 214 GLN A CA 1
ATOM 1554 C C . GLN A 1 214 ? 12.559 6.827 -5.893 1.00 94.88 214 GLN A C 1
ATOM 1556 O O . GLN A 1 214 ? 12.674 6.155 -6.915 1.00 94.88 214 GLN A O 1
ATOM 1561 N N . GLN A 1 215 ? 12.766 8.145 -5.894 1.00 96.50 215 GLN A N 1
ATOM 1562 C CA . GLN A 1 215 ? 13.200 8.881 -7.082 1.00 96.50 215 GLN A CA 1
ATOM 1563 C C . GLN A 1 215 ? 14.611 8.486 -7.524 1.00 96.50 215 GLN A C 1
ATOM 1565 O O . GLN A 1 215 ? 14.821 8.274 -8.714 1.00 96.50 215 GLN A O 1
ATOM 1570 N N . GLU A 1 216 ? 15.550 8.335 -6.590 1.00 97.25 216 GLU A N 1
ATOM 1571 C CA . GLU A 1 216 ? 16.907 7.843 -6.857 1.00 97.25 216 GLU A CA 1
ATOM 1572 C C . GLU A 1 216 ? 16.869 6.438 -7.467 1.00 97.25 216 GLU A C 1
ATOM 1574 O O . GLU A 1 216 ? 17.503 6.188 -8.491 1.00 97.25 216 GLU A O 1
ATOM 1579 N N . ARG A 1 217 ? 16.053 5.538 -6.904 1.00 96.31 217 ARG A N 1
ATOM 1580 C CA . ARG A 1 217 ? 15.878 4.180 -7.428 1.00 96.31 217 ARG A CA 1
ATOM 1581 C C . ARG A 1 217 ? 15.286 4.180 -8.834 1.00 96.31 217 ARG A C 1
ATOM 1583 O O . ARG A 1 217 ? 15.775 3.465 -9.700 1.00 96.31 217 ARG A O 1
ATOM 1590 N N . VAL A 1 218 ? 14.268 5.002 -9.087 1.00 98.19 218 VAL A N 1
ATOM 1591 C CA . VAL A 1 218 ? 13.677 5.154 -10.426 1.00 98.19 218 VAL A CA 1
ATOM 1592 C C . VAL A 1 218 ? 14.685 5.742 -11.414 1.00 98.19 218 VAL A C 1
ATOM 1594 O O . VAL A 1 218 ? 14.750 5.284 -12.550 1.00 98.19 218 VAL A O 1
ATOM 1597 N N . ALA A 1 219 ? 15.476 6.735 -11.006 1.00 98.31 219 ALA A N 1
ATOM 1598 C CA . ALA A 1 219 ? 16.512 7.322 -11.852 1.00 98.31 219 ALA A CA 1
ATOM 1599 C C . ALA A 1 219 ? 17.599 6.298 -12.205 1.00 98.31 219 ALA A C 1
ATOM 1601 O O . ALA A 1 219 ? 18.002 6.211 -13.362 1.00 98.31 219 ALA A O 1
ATOM 1602 N N . HIS A 1 220 ? 18.015 5.484 -11.235 1.00 98.25 220 HIS A N 1
ATOM 1603 C CA . HIS A 1 220 ? 18.965 4.400 -11.448 1.00 98.25 220 HIS A CA 1
ATOM 1604 C C . HIS A 1 220 ? 18.424 3.354 -12.431 1.00 98.25 220 HIS A C 1
ATOM 1606 O O . HIS A 1 220 ? 19.065 3.091 -13.442 1.00 98.25 220 HIS A O 1
ATOM 1612 N N . LEU A 1 221 ? 17.208 2.849 -12.202 1.00 98.62 221 LEU A N 1
ATOM 1613 C CA . LEU A 1 221 ? 16.569 1.877 -13.097 1.00 98.62 221 LEU A CA 1
ATOM 1614 C C . LEU A 1 221 ? 16.388 2.428 -14.518 1.00 98.62 221 LEU A C 1
ATOM 1616 O O . LEU A 1 221 ? 16.547 1.700 -15.491 1.00 98.62 221 LEU A O 1
ATOM 1620 N N . ARG A 1 222 ? 16.081 3.722 -14.660 1.00 98.38 222 ARG A N 1
ATOM 1621 C CA . ARG A 1 222 ? 16.009 4.375 -15.976 1.00 98.38 222 ARG A CA 1
ATOM 1622 C C . ARG A 1 222 ? 17.365 4.409 -16.672 1.00 98.38 222 ARG A C 1
ATOM 1624 O O . ARG A 1 222 ? 17.429 4.092 -17.849 1.00 98.38 222 ARG A O 1
ATOM 1631 N N . ALA A 1 223 ? 18.437 4.732 -15.953 1.00 98.31 223 ALA A N 1
ATOM 1632 C CA . ALA A 1 223 ? 19.782 4.709 -16.520 1.00 98.31 223 ALA A CA 1
ATOM 1633 C C . ALA A 1 223 ? 20.206 3.293 -16.953 1.00 98.31 223 ALA A C 1
ATOM 1635 O O . ALA A 1 223 ? 20.854 3.141 -17.986 1.00 98.31 223 ALA A O 1
ATOM 1636 N N . GLU A 1 224 ? 19.819 2.263 -16.194 1.00 98.38 224 GLU A N 1
ATOM 1637 C CA . GLU A 1 224 ? 20.047 0.863 -16.571 1.00 98.38 224 GLU A CA 1
ATOM 1638 C C . GLU A 1 224 ? 19.266 0.474 -17.832 1.00 98.38 224 GLU A C 1
ATOM 1640 O O . GLU A 1 224 ? 19.832 -0.151 -18.730 1.00 98.38 224 GLU A O 1
ATOM 1645 N N . LEU A 1 225 ? 17.996 0.880 -17.936 1.00 98.50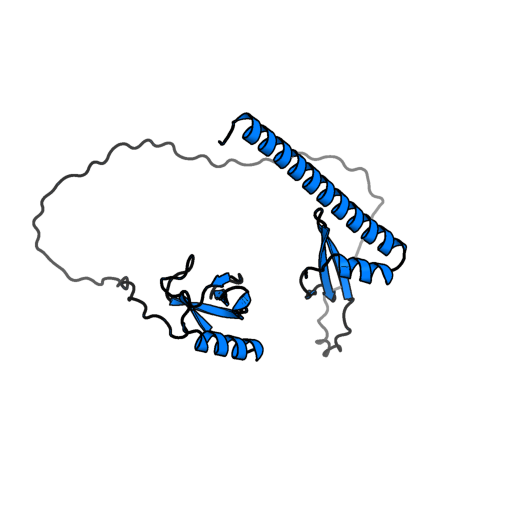 225 LEU A N 1
ATOM 1646 C CA . LEU A 1 225 ? 17.185 0.650 -19.133 1.00 98.50 225 LEU A CA 1
ATOM 1647 C C . LEU A 1 225 ? 17.760 1.368 -20.357 1.00 98.50 225 LEU A C 1
ATOM 1649 O O . LEU A 1 225 ? 17.898 0.738 -21.402 1.00 98.50 225 LEU A O 1
ATOM 1653 N N . ASP A 1 226 ? 18.159 2.634 -20.223 1.00 98.12 226 ASP A N 1
ATOM 1654 C CA . ASP A 1 226 ? 18.784 3.399 -21.308 1.00 98.12 226 ASP A CA 1
ATOM 1655 C C . ASP A 1 226 ? 20.100 2.745 -21.762 1.00 98.12 226 ASP A C 1
ATOM 1657 O O . ASP A 1 226 ? 20.398 2.677 -22.956 1.00 98.12 226 ASP A O 1
ATOM 1661 N N . ALA A 1 227 ? 20.909 2.244 -20.822 1.00 97.62 227 ALA A N 1
ATOM 1662 C CA . ALA A 1 227 ? 22.141 1.531 -21.141 1.00 97.62 227 ALA A CA 1
ATOM 1663 C C . ALA A 1 227 ? 21.858 0.219 -21.888 1.00 97.62 227 ALA A C 1
ATOM 1665 O O . ALA A 1 227 ? 22.483 -0.040 -22.916 1.00 97.62 227 ALA A O 1
ATOM 1666 N N . ALA A 1 228 ? 20.890 -0.572 -21.416 1.00 97.31 228 ALA A N 1
ATOM 1667 C CA . ALA A 1 228 ? 20.485 -1.815 -22.064 1.00 97.31 228 ALA A CA 1
ATOM 1668 C C . ALA A 1 228 ? 19.920 -1.571 -23.472 1.00 97.31 228 ALA A C 1
ATOM 1670 O O . ALA A 1 228 ? 20.271 -2.291 -24.405 1.00 97.31 228 ALA A O 1
ATOM 1671 N N . GLN A 1 229 ? 19.101 -0.531 -23.650 1.00 96.31 229 GLN A N 1
ATOM 1672 C CA . GLN A 1 229 ? 18.570 -0.129 -24.954 1.00 96.31 229 GLN A CA 1
ATOM 1673 C C . GLN A 1 229 ? 19.687 0.249 -25.926 1.00 96.31 229 GLN A C 1
ATOM 1675 O O . GLN A 1 229 ? 19.714 -0.273 -27.035 1.00 96.31 229 GLN A O 1
ATOM 1680 N N . ARG A 1 230 ? 20.674 1.046 -25.497 1.00 96.81 230 ARG A N 1
ATOM 1681 C CA . ARG A 1 230 ? 21.850 1.357 -26.330 1.00 96.81 230 ARG A CA 1
ATOM 1682 C C . ARG A 1 230 ? 22.642 0.114 -26.713 1.00 96.81 230 ARG A C 1
ATOM 1684 O O . ARG A 1 230 ? 23.160 0.041 -27.821 1.00 96.81 230 ARG A O 1
ATOM 1691 N N . THR A 1 231 ? 22.768 -0.857 -25.808 1.00 96.69 231 THR A N 1
ATOM 1692 C CA . THR A 1 231 ? 23.405 -2.138 -26.135 1.00 96.69 231 THR A CA 1
ATOM 1693 C C . THR A 1 231 ? 22.600 -2.899 -27.186 1.00 96.69 231 THR A C 1
ATOM 1695 O O . THR A 1 231 ? 23.192 -3.421 -28.122 1.00 96.69 231 THR A O 1
ATOM 1698 N N . LEU A 1 232 ? 21.268 -2.931 -27.088 1.00 96.00 232 LEU A N 1
ATOM 1699 C CA . LEU A 1 232 ? 20.417 -3.561 -28.104 1.00 96.00 232 LEU A CA 1
ATOM 1700 C C . LEU A 1 232 ? 20.512 -2.856 -29.464 1.00 96.00 232 LEU A C 1
ATOM 1702 O O . LEU A 1 232 ? 20.630 -3.530 -30.481 1.00 96.00 232 LEU A O 1
ATOM 1706 N N . GLU A 1 233 ? 20.530 -1.522 -29.484 1.00 96.12 233 GLU A N 1
ATOM 1707 C CA . GLU A 1 233 ? 20.734 -0.725 -30.701 1.00 96.12 233 GLU A CA 1
ATOM 1708 C C . GLU A 1 233 ? 22.092 -1.022 -31.355 1.00 96.12 233 GLU A C 1
ATOM 1710 O O . GLU A 1 233 ? 22.175 -1.173 -32.570 1.00 96.12 233 GLU A O 1
ATOM 1715 N N . GLN A 1 234 ? 23.158 -1.167 -30.558 1.00 93.12 234 GLN A N 1
ATOM 1716 C CA . GLN A 1 234 ? 24.489 -1.551 -31.052 1.00 93.12 234 GLN A CA 1
ATOM 1717 C C . GLN A 1 234 ? 24.532 -2.975 -31.610 1.00 93.12 234 GLN A C 1
ATOM 1719 O O . GLN A 1 234 ? 25.321 -3.253 -32.511 1.00 93.12 234 GLN A O 1
ATOM 1724 N N . LEU A 1 235 ? 23.722 -3.877 -31.053 1.00 93.75 235 LEU A N 1
ATOM 1725 C CA . LEU A 1 235 ? 23.639 -5.265 -31.494 1.00 93.75 235 LEU A CA 1
ATOM 1726 C C . LEU A 1 235 ? 22.760 -5.448 -32.735 1.00 93.75 235 LEU A C 1
ATOM 1728 O O . LEU A 1 235 ? 22.775 -6.546 -33.283 1.00 93.75 235 LEU A O 1
ATOM 1732 N N . GLY A 1 236 ? 22.050 -4.407 -33.189 1.00 75.62 236 GLY A N 1
ATOM 1733 C CA . GLY A 1 236 ? 21.336 -4.424 -34.464 1.00 75.62 236 GLY A CA 1
ATOM 1734 C C . GLY A 1 236 ? 20.347 -5.579 -34.549 1.00 75.62 236 GLY A C 1
ATOM 1735 O O . GLY A 1 236 ? 20.504 -6.473 -35.378 1.00 75.62 236 GLY A O 1
ATOM 1736 N N . VAL A 1 237 ? 19.342 -5.586 -33.668 1.00 61.38 237 VAL A N 1
ATOM 1737 C CA . VAL A 1 237 ? 18.128 -6.372 -33.924 1.00 61.38 237 VAL A CA 1
ATOM 1738 C C . VAL A 1 237 ? 17.387 -5.695 -35.085 1.00 61.38 237 VAL A C 1
ATOM 1740 O O . VAL A 1 237 ? 16.477 -4.899 -34.865 1.00 61.38 237 VAL A O 1
ATOM 1743 N N . ASP A 1 238 ? 17.869 -5.966 -36.297 1.00 50.34 238 ASP A N 1
ATOM 1744 C CA . ASP A 1 238 ? 17.137 -5.892 -37.566 1.00 50.34 238 ASP A CA 1
ATOM 1745 C C . ASP A 1 238 ? 16.351 -7.196 -37.793 1.00 50.34 238 ASP A C 1
ATOM 1747 O O . ASP A 1 238 ? 16.884 -8.289 -37.470 1.00 50.34 238 ASP A O 1
#

Sequence (238 aa):
MTEQDVTALRDEVAAGTIVTVWFTSAAVGVPTGGSAKIVAVGDVAEGDFIQVRPAGSRDTMFCSPNELTRTRPARKPAPSRQRPKPTAADDAPAAEEEAPVRSRRAAEPSAPTAAPEPPAQEKPPAPPAKKAPAPPAKKAPARPRKRAERPGPVTVGLSSTVDGDWAVEVRVGTKRVVPATPLPATEVAAVARSLPPAVAEVMTAALAEARRRQQERVAHLRAELDAAQRTLEQLGVD

Radius of gyration: 34.17 Å; chains: 1; bounding box: 62×95×99 Å

pLDDT: mean 74.69, std 23.03, range [31.16, 98.62]

Secondary structure (DSSP, 8-state):
--HHHHHHHHHHHHTT---EEEE-TT-TTS-TT-EEEEEEE--GGG---EEEEETT----EEE-TTSEESSPPPPPPP---PPP-----------------------------------------PPPP----PPPP------------PPPPEEEEEEE-TTS-EEEEEEETTEEEEEEEEE-HHHHHHHHTTS-HHHHHHHHHHHHHHHHHHHHHHHHHHHHHHHHHHHHHHHT--

Foldseek 3Di:
DDPVVLVVVQVCVVVVHWAKKFFDPVDPPDDGLFIWTWNHFDDVVVPGWTWTGTDPDPDIDIDHPVGIDSDRPDDPDDPPPDDDDDDDDDDDDDDDDDDDDDDDDDDDDDDDDDDDDDDDDDDDDDDDDDDDDDDDDDDDDDDDDPDDPPFADKDWDWDADLLGWIWIWIATHPRTPGPTHTDDLVVLLVVLVVDDVVSSVVSVVSNVSSVVVVVVVVVVVVVVVVVVVVVVVVVDPD